Protein AF-A6KRI4-F1 (afdb_monomer_lite)

Radius of gyration: 23.94 Å; chains: 1; bounding box: 64×48×66 Å

InterPro domains:
  IPR019142 Dymeclin [PTHR12895] (39-220)

Secondary structure (DSSP, 8-state):
---HHHHHHHHHHHHHHHHHHHHHHHHHHTTSTTSHHHHHHHHHHHHHHHHHHHHHHHHHHHHTTS---SPPP-HHHHHHHHHHHHHHHHHHHHHIIIIITTT-HHHHHHHHHTTHHHHTTSS-TTTHHHHHHHHHHHHHHHHHHHHT-S---HHHHHHHHHHHTTTS-GGGSPPPPP--------S-THHHHHHHHHHHHHHH-TT----TTS---S-----

Organism: Rattus norvegicus (NCBI:txid10116)

Structure (mmCIF, N/CA/C/O backbone):
data_AF-A6KRI4-F1
#
_entry.id   AF-A6KRI4-F1
#
loop_
_atom_site.group_PDB
_atom_site.id
_atom_site.type_symbol
_atom_site.label_atom_id
_atom_site.label_alt_id
_atom_site.label_comp_id
_atom_site.label_asym_id
_atom_site.label_entity_id
_atom_site.label_seq_id
_atom_site.pdbx_PDB_ins_code
_atom_site.Cartn_x
_atom_site.Cartn_y
_atom_site.Cartn_z
_atom_site.occupancy
_atom_site.B_iso_or_equiv
_atom_site.auth_seq_id
_atom_site.auth_comp_id
_atom_site.auth_asym_id
_atom_site.auth_atom_id
_atom_site.pdbx_PDB_model_num
ATOM 1 N N . MET A 1 1 ? 18.858 -3.872 -37.351 1.00 32.44 1 MET A N 1
ATOM 2 C CA . MET A 1 1 ? 17.837 -4.570 -36.535 1.00 32.44 1 MET A CA 1
ATOM 3 C C . MET A 1 1 ? 17.711 -3.831 -35.212 1.00 32.44 1 MET A C 1
ATOM 5 O O . MET A 1 1 ? 18.723 -3.624 -34.561 1.00 32.44 1 MET A O 1
ATOM 9 N N . ASP A 1 2 ? 16.515 -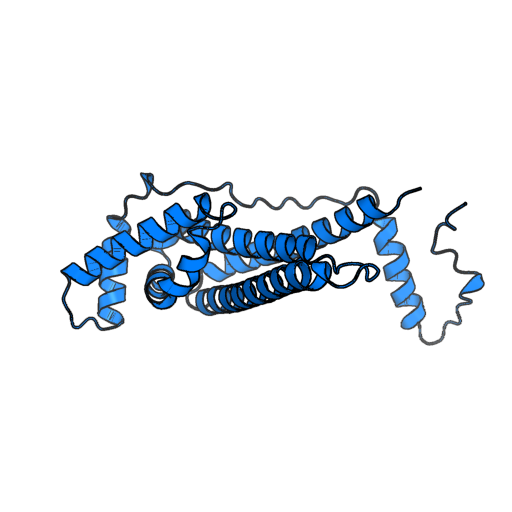3.362 -34.858 1.00 30.05 2 ASP A N 1
ATOM 10 C CA . ASP A 1 2 ? 16.270 -2.575 -33.642 1.00 30.05 2 ASP A CA 1
ATOM 11 C C . ASP A 1 2 ? 16.338 -3.477 -32.390 1.00 30.05 2 ASP A C 1
ATOM 13 O O . ASP A 1 2 ? 15.460 -4.310 -32.156 1.00 30.05 2 ASP A O 1
ATOM 17 N N . LEU A 1 3 ? 17.436 -3.368 -31.633 1.00 29.64 3 LEU A N 1
ATOM 18 C CA . LEU A 1 3 ? 17.727 -4.129 -30.406 1.00 29.64 3 LEU A CA 1
ATOM 19 C C . LEU A 1 3 ? 17.061 -3.529 -29.151 1.00 29.64 3 LEU A C 1
ATOM 21 O O . LEU A 1 3 ? 17.065 -4.159 -28.087 1.00 29.64 3 LEU A O 1
ATOM 25 N N . SER A 1 4 ? 16.447 -2.350 -29.271 1.00 30.70 4 SER A N 1
ATOM 26 C CA . SER A 1 4 ? 15.816 -1.607 -28.173 1.00 30.70 4 SER A CA 1
ATOM 27 C C . SER A 1 4 ? 14.713 -2.389 -27.427 1.00 30.70 4 SER A C 1
ATOM 29 O O . SER A 1 4 ? 14.776 -2.459 -26.197 1.00 30.70 4 SER A O 1
ATOM 31 N N . PRO A 1 5 ? 13.769 -3.096 -28.090 1.00 32.38 5 PRO A N 1
ATOM 32 C CA . PRO A 1 5 ? 12.682 -3.777 -27.375 1.00 32.38 5 PRO A CA 1
ATOM 33 C C . PRO A 1 5 ? 13.134 -5.025 -26.591 1.00 32.38 5 PRO A C 1
ATOM 35 O O . PRO A 1 5 ? 12.461 -5.453 -25.649 1.00 32.38 5 PRO A O 1
ATOM 38 N N . ARG A 1 6 ? 14.283 -5.629 -26.938 1.00 32.69 6 ARG A N 1
ATOM 39 C CA . ARG A 1 6 ? 14.800 -6.836 -26.259 1.00 32.69 6 ARG A CA 1
ATOM 40 C C . ARG A 1 6 ? 15.534 -6.515 -24.954 1.00 32.69 6 ARG A C 1
ATOM 42 O O . ARG A 1 6 ? 15.462 -7.301 -24.005 1.00 32.69 6 ARG A O 1
ATOM 49 N N . LEU A 1 7 ? 16.199 -5.361 -24.879 1.00 33.09 7 LEU A N 1
ATOM 50 C CA . LEU A 1 7 ? 16.888 -4.900 -23.669 1.00 33.09 7 LEU A CA 1
ATOM 51 C C . LEU A 1 7 ? 15.900 -4.410 -22.598 1.00 33.09 7 LEU A C 1
ATOM 53 O O . LEU A 1 7 ? 16.052 -4.778 -21.428 1.00 33.09 7 LEU A O 1
ATOM 57 N N . GLU A 1 8 ? 14.830 -3.710 -22.992 1.00 36.00 8 GLU A N 1
ATOM 58 C CA . GLU A 1 8 ? 13.745 -3.308 -22.079 1.00 36.00 8 GLU A CA 1
ATOM 59 C C . GLU A 1 8 ? 13.057 -4.512 -21.421 1.00 36.00 8 GLU A C 1
ATOM 61 O O . GLU A 1 8 ? 12.801 -4.525 -20.211 1.00 36.00 8 GLU A O 1
ATOM 66 N N . HIS A 1 9 ? 12.824 -5.578 -22.193 1.00 40.41 9 HIS A N 1
ATOM 67 C CA . HIS A 1 9 ? 12.233 -6.820 -21.692 1.00 40.41 9 HIS A CA 1
ATOM 68 C C . HIS A 1 9 ? 13.148 -7.579 -20.717 1.00 40.41 9 HIS A C 1
ATOM 70 O O . HIS A 1 9 ? 12.661 -8.206 -19.777 1.00 40.41 9 HIS A O 1
ATOM 76 N N . ARG A 1 10 ? 14.477 -7.518 -20.879 1.00 38.88 10 ARG A N 1
ATOM 77 C CA . ARG A 1 10 ? 15.430 -8.153 -19.945 1.00 38.88 10 ARG A CA 1
ATOM 78 C C . ARG A 1 10 ? 15.574 -7.379 -18.633 1.00 38.88 10 ARG A C 1
ATOM 80 O O . ARG A 1 10 ? 15.654 -8.002 -17.570 1.00 38.88 10 ARG A O 1
ATOM 87 N N . GLY A 1 11 ? 15.577 -6.046 -18.688 1.00 40.72 11 GLY A N 1
ATOM 88 C CA . GLY A 1 11 ? 15.626 -5.186 -17.500 1.00 40.72 11 GLY A CA 1
ATOM 89 C C . GLY A 1 11 ? 14.399 -5.373 -16.605 1.00 40.72 11 GLY A C 1
ATOM 90 O O . GLY A 1 11 ? 14.531 -5.657 -15.411 1.00 40.72 11 GLY A O 1
ATOM 91 N N . THR A 1 12 ? 13.209 -5.335 -17.206 1.00 44.56 12 THR A N 1
ATOM 92 C CA . THR A 1 12 ? 11.926 -5.553 -16.517 1.00 44.56 12 THR A CA 1
ATOM 93 C C . THR A 1 12 ? 11.786 -6.970 -15.957 1.00 44.56 12 THR A C 1
ATOM 95 O O . THR A 1 12 ? 11.319 -7.134 -14.830 1.00 44.56 12 THR A O 1
ATOM 98 N N . ARG A 1 13 ? 12.248 -8.012 -16.665 1.00 47.94 13 ARG A N 1
ATOM 99 C CA . ARG A 1 13 ? 12.245 -9.399 -16.150 1.00 47.94 13 ARG A CA 1
ATOM 100 C C . ARG A 1 13 ? 13.175 -9.594 -14.950 1.00 47.94 13 ARG A C 1
ATOM 102 O O . ARG A 1 13 ? 12.768 -10.204 -13.961 1.00 47.94 13 ARG A O 1
ATOM 109 N N . ARG A 1 14 ? 14.396 -9.042 -14.979 1.00 44.97 14 ARG A N 1
ATOM 110 C CA . ARG A 1 14 ? 15.334 -9.110 -13.838 1.00 44.97 14 ARG A CA 1
ATOM 111 C C . ARG A 1 14 ? 14.845 -8.329 -12.630 1.00 44.97 14 ARG A C 1
ATOM 113 O O . ARG A 1 14 ? 15.022 -8.800 -11.505 1.00 44.97 14 ARG A O 1
ATOM 120 N N . LEU A 1 15 ? 14.218 -7.172 -12.851 1.00 47.75 15 LEU A N 1
ATOM 121 C CA . LEU A 1 15 ? 13.508 -6.453 -11.798 1.00 47.75 15 LEU A CA 1
ATOM 122 C C . LEU A 1 15 ? 12.424 -7.359 -11.213 1.00 47.75 15 LEU A C 1
ATOM 124 O O . LEU A 1 15 ? 12.474 -7.653 -10.024 1.00 47.75 15 LEU A O 1
ATOM 128 N N . LYS A 1 16 ? 11.519 -7.895 -12.041 1.00 49.00 16 LYS A N 1
ATOM 129 C CA . LYS A 1 16 ? 10.424 -8.776 -11.600 1.00 49.00 16 LYS A CA 1
ATOM 130 C C . LYS A 1 16 ? 10.913 -10.010 -10.836 1.00 49.00 16 LYS A C 1
ATOM 132 O O . LYS A 1 16 ? 10.292 -10.368 -9.844 1.00 49.00 16 LYS A O 1
ATOM 137 N N . ALA A 1 17 ? 12.038 -10.621 -11.211 1.00 49.69 17 ALA A N 1
ATOM 138 C CA . ALA A 1 17 ? 12.617 -11.767 -10.501 1.00 49.69 17 ALA A CA 1
ATOM 139 C C . ALA A 1 17 ? 13.295 -11.387 -9.166 1.00 49.69 17 ALA A C 1
ATOM 141 O O . ALA A 1 17 ? 13.096 -12.064 -8.153 1.00 49.69 17 ALA A O 1
ATOM 142 N N . LYS A 1 18 ? 14.050 -10.279 -9.115 1.00 52.47 18 LYS A N 1
ATOM 143 C CA . LYS A 1 18 ? 14.576 -9.744 -7.844 1.00 52.47 18 LYS A CA 1
ATOM 144 C C . LYS A 1 18 ? 13.435 -9.330 -6.914 1.00 52.47 18 LYS A C 1
ATOM 146 O O . LYS A 1 18 ? 13.488 -9.595 -5.716 1.00 52.47 18 LYS A O 1
ATOM 151 N N . PHE A 1 19 ? 12.368 -8.777 -7.479 1.00 55.94 19 PHE A N 1
ATOM 152 C CA . PHE A 1 19 ? 11.154 -8.411 -6.768 1.00 55.94 19 PHE A CA 1
ATOM 153 C C . PHE A 1 19 ? 10.305 -9.611 -6.354 1.00 55.94 19 PHE A C 1
ATOM 155 O O . PHE A 1 19 ? 9.708 -9.575 -5.291 1.00 55.94 19 PHE A O 1
ATOM 162 N N . ALA A 1 20 ? 10.317 -10.711 -7.102 1.00 54.50 20 ALA A N 1
ATOM 163 C CA . ALA A 1 20 ? 9.719 -11.981 -6.706 1.00 54.50 20 ALA A CA 1
ATOM 164 C C . ALA A 1 20 ? 10.370 -12.569 -5.454 1.00 54.50 20 ALA A C 1
ATOM 166 O O . ALA A 1 20 ? 9.703 -13.087 -4.553 1.00 54.50 20 ALA A O 1
ATOM 167 N N . SER A 1 21 ? 11.702 -12.503 -5.419 1.00 54.22 21 SER A N 1
ATOM 168 C CA . SER A 1 21 ? 12.498 -12.887 -4.258 1.00 54.22 21 SER A CA 1
ATOM 169 C C . SER A 1 21 ? 12.221 -11.950 -3.085 1.00 54.22 21 SER A C 1
ATOM 171 O O . SER A 1 21 ? 11.946 -12.425 -1.984 1.00 54.22 21 SER A O 1
ATOM 173 N N . LEU A 1 22 ? 12.201 -10.635 -3.336 1.00 57.00 22 LEU A N 1
ATOM 174 C CA . LEU A 1 22 ? 11.885 -9.629 -2.326 1.00 57.00 22 LEU A CA 1
ATOM 175 C C . LEU A 1 22 ? 10.460 -9.796 -1.794 1.00 57.00 22 LEU A C 1
ATOM 177 O O . LEU A 1 22 ? 10.272 -9.740 -0.593 1.00 57.00 22 LEU A O 1
ATOM 181 N N . ASN A 1 23 ? 9.468 -10.078 -2.637 1.00 56.69 23 ASN A N 1
ATOM 182 C CA . ASN A 1 23 ? 8.092 -10.322 -2.220 1.00 56.69 23 ASN A CA 1
ATOM 183 C C . ASN A 1 23 ? 7.978 -11.581 -1.361 1.00 56.69 23 ASN A C 1
ATOM 185 O O . ASN A 1 23 ? 7.272 -11.562 -0.360 1.00 56.69 23 ASN A O 1
ATOM 189 N N . ARG A 1 24 ? 8.675 -12.673 -1.708 1.00 58.75 24 ARG A N 1
ATOM 190 C CA . ARG A 1 24 ? 8.710 -13.883 -0.868 1.00 58.75 24 ARG A CA 1
ATOM 191 C C . ARG A 1 24 ? 9.374 -13.612 0.481 1.00 58.75 24 ARG A C 1
ATOM 193 O O . ARG A 1 24 ? 8.819 -13.995 1.508 1.00 58.75 24 ARG A O 1
ATOM 200 N N . GLN A 1 25 ? 10.506 -12.906 0.488 1.00 57.28 25 GLN A N 1
ATOM 201 C CA . GLN A 1 25 ? 11.180 -12.488 1.720 1.00 57.28 25 GLN A CA 1
ATOM 202 C C . GLN A 1 25 ? 10.322 -11.527 2.547 1.00 57.28 25 GLN A C 1
ATOM 204 O O . GLN A 1 25 ? 10.194 -11.729 3.746 1.00 57.28 25 GLN A O 1
ATOM 209 N N . LEU A 1 26 ? 9.683 -10.530 1.933 1.00 54.91 26 LEU A N 1
ATOM 210 C CA . LEU A 1 26 ? 8.811 -9.563 2.598 1.00 54.91 26 LEU A CA 1
ATOM 211 C C . LEU A 1 26 ? 7.537 -10.224 3.118 1.00 54.91 26 LEU A C 1
ATOM 213 O O . LEU A 1 26 ? 7.178 -9.991 4.262 1.00 54.91 26 LEU A O 1
ATOM 217 N N . SER A 1 27 ? 6.892 -11.093 2.338 1.00 57.47 27 SER A N 1
ATOM 218 C CA . SER A 1 27 ? 5.691 -11.828 2.761 1.00 57.47 27 SER A CA 1
ATOM 219 C C . SER A 1 27 ? 5.984 -12.751 3.947 1.00 57.47 27 SER A C 1
ATOM 221 O O . SER A 1 27 ? 5.193 -12.810 4.885 1.00 57.47 27 SER A O 1
ATOM 223 N N . SER A 1 28 ? 7.140 -13.426 3.943 1.00 57.06 28 SER A N 1
ATOM 224 C CA . SER A 1 28 ? 7.611 -14.224 5.082 1.00 57.06 28 SER A CA 1
ATOM 225 C C . SER A 1 28 ? 8.000 -13.344 6.280 1.00 57.06 28 SER A C 1
ATOM 227 O O . SER A 1 28 ? 7.668 -13.663 7.417 1.00 57.06 28 SER A O 1
ATOM 229 N N . CYS A 1 29 ? 8.640 -12.196 6.046 1.00 51.25 29 CYS A N 1
ATOM 230 C CA . CYS A 1 29 ? 9.104 -11.290 7.098 1.00 51.25 29 CYS A CA 1
ATOM 231 C C . CYS A 1 29 ? 7.953 -10.502 7.753 1.00 51.25 29 CYS A C 1
ATOM 233 O O . CYS A 1 29 ? 7.983 -10.251 8.956 1.00 51.25 29 CYS A O 1
ATOM 235 N N . LEU A 1 30 ? 6.895 -10.160 7.011 1.00 53.28 30 LEU A N 1
ATOM 236 C CA . LEU A 1 30 ? 5.706 -9.435 7.490 1.00 53.28 30 LEU A CA 1
ATOM 237 C C . LEU A 1 30 ? 4.821 -10.241 8.455 1.00 53.28 30 LEU A C 1
ATOM 239 O O . LEU A 1 30 ? 3.914 -9.676 9.074 1.00 53.28 30 LEU A O 1
ATOM 243 N N . GLN A 1 31 ? 5.109 -11.532 8.641 1.00 54.94 31 GLN A N 1
ATOM 244 C CA . GLN A 1 31 ? 4.558 -12.333 9.737 1.00 54.94 31 GLN A CA 1
ATOM 245 C C . GLN A 1 31 ? 5.162 -11.959 11.108 1.00 54.94 31 GLN A C 1
ATOM 247 O O . GLN A 1 31 ? 4.575 -12.290 12.136 1.00 54.94 31 GLN A O 1
ATOM 252 N N . HIS A 1 32 ? 6.279 -11.218 11.151 1.00 52.94 32 HIS A N 1
ATOM 253 C CA . HIS A 1 32 ? 6.925 -10.762 12.386 1.00 52.94 32 HIS A CA 1
ATOM 254 C C . HIS A 1 32 ? 6.729 -9.256 12.660 1.00 52.94 32 HIS A C 1
ATOM 256 O O . HIS A 1 32 ? 6.609 -8.423 11.763 1.00 52.94 32 HIS A O 1
ATOM 262 N N . LYS A 1 33 ? 6.712 -8.901 13.953 1.00 49.25 33 LYS A N 1
ATOM 263 C CA . LYS A 1 33 ? 6.359 -7.578 14.511 1.00 49.25 33 LYS A CA 1
ATOM 264 C C . LYS A 1 33 ? 7.277 -6.415 14.078 1.00 49.25 33 LYS A C 1
ATOM 266 O O . LYS A 1 33 ? 6.856 -5.268 14.150 1.00 49.25 33 LYS A O 1
ATOM 271 N N . LEU A 1 34 ? 8.511 -6.701 13.649 1.00 47.28 34 LEU A N 1
ATOM 272 C CA . LEU A 1 34 ? 9.582 -5.721 13.375 1.00 47.28 34 LEU A CA 1
ATOM 273 C C . LEU A 1 34 ? 9.630 -5.218 11.917 1.00 47.28 34 LEU A C 1
ATOM 275 O O . LEU A 1 34 ? 10.438 -4.358 11.581 1.00 47.28 34 LEU A O 1
ATOM 279 N N . SER A 1 35 ? 8.769 -5.738 11.044 1.00 59.41 35 SER A N 1
ATOM 280 C CA . SER A 1 35 ? 8.999 -5.696 9.592 1.00 59.41 35 SER A CA 1
ATOM 281 C C . SER A 1 35 ? 8.267 -4.563 8.869 1.00 59.41 35 SER A C 1
ATOM 283 O O . SER A 1 35 ? 8.637 -4.195 7.755 1.00 59.41 35 SER A O 1
ATOM 285 N N . PHE A 1 36 ? 7.236 -3.980 9.488 1.00 67.75 36 PHE A N 1
ATOM 286 C CA . PHE A 1 36 ? 6.437 -2.947 8.829 1.00 67.75 36 PHE A CA 1
ATOM 287 C C . PHE A 1 36 ? 7.117 -1.574 8.815 1.00 67.75 36 PHE A C 1
ATOM 289 O O . PHE A 1 36 ? 6.949 -0.835 7.854 1.00 67.75 36 PHE A O 1
ATOM 296 N N . GLU A 1 37 ? 7.960 -1.265 9.804 1.00 71.12 37 GLU A N 1
ATOM 297 C CA . GLU A 1 37 ? 8.802 -0.059 9.784 1.00 71.12 37 GLU A CA 1
ATOM 298 C C . GLU A 1 37 ? 9.726 -0.042 8.559 1.00 71.12 37 GLU A C 1
ATOM 300 O O . GLU A 1 37 ? 9.866 0.982 7.893 1.00 71.12 37 GLU A O 1
ATOM 305 N N . PHE A 1 38 ? 10.299 -1.195 8.194 1.00 73.69 38 PHE A N 1
ATOM 306 C CA . PHE A 1 38 ? 11.108 -1.317 6.981 1.00 73.69 38 PHE A CA 1
ATOM 307 C C . PHE A 1 38 ? 10.273 -1.104 5.714 1.00 73.69 38 PHE A C 1
ATOM 309 O O . PHE A 1 38 ? 10.667 -0.325 4.848 1.00 73.69 38 PHE A O 1
ATOM 316 N N . VAL A 1 39 ? 9.104 -1.750 5.616 1.00 75.88 39 VAL A N 1
ATOM 317 C CA . VAL A 1 39 ? 8.203 -1.593 4.462 1.00 75.88 39 VAL A CA 1
ATOM 318 C C . VAL A 1 39 ? 7.730 -0.148 4.320 1.00 75.88 39 VAL A C 1
ATOM 320 O O . VAL A 1 39 ? 7.778 0.396 3.222 1.00 75.88 39 VAL A O 1
ATOM 323 N N . LEU A 1 40 ? 7.349 0.508 5.416 1.00 80.25 40 LEU A N 1
ATOM 324 C CA . LEU A 1 40 ? 6.957 1.917 5.416 1.00 80.25 40 LEU A CA 1
ATOM 325 C C . LEU A 1 40 ? 8.115 2.854 5.083 1.00 80.25 40 LEU A C 1
ATOM 327 O O . LEU A 1 40 ? 7.921 3.822 4.350 1.00 80.25 40 LEU A O 1
ATOM 331 N N . SER A 1 41 ? 9.313 2.586 5.603 1.00 83.00 41 SER A N 1
ATOM 332 C CA . SER A 1 41 ? 10.513 3.368 5.295 1.00 83.00 41 SER A CA 1
ATOM 333 C C . SER A 1 41 ? 10.856 3.279 3.808 1.00 83.00 41 SER A C 1
ATOM 335 O O . SER A 1 41 ? 11.057 4.300 3.147 1.00 83.00 41 SER A O 1
ATOM 337 N N . LEU A 1 42 ? 10.819 2.068 3.245 1.00 82.19 42 LEU A N 1
ATOM 338 C CA . LEU A 1 42 ? 11.031 1.837 1.821 1.00 82.19 42 LEU A CA 1
ATOM 339 C C . LEU A 1 42 ? 9.929 2.483 0.974 1.00 82.19 42 LEU A C 1
ATOM 341 O O . LEU A 1 42 ? 10.232 3.162 -0.005 1.00 82.19 42 LEU A O 1
ATOM 345 N N . PHE A 1 43 ? 8.665 2.347 1.375 1.00 86.44 43 PHE A N 1
ATOM 346 C CA . PHE A 1 43 ? 7.538 3.004 0.714 1.00 86.44 43 PHE A CA 1
ATOM 347 C C . PHE A 1 43 ? 7.677 4.532 0.741 1.00 86.44 43 PHE A C 1
ATOM 349 O O . PHE A 1 43 ? 7.454 5.191 -0.272 1.00 86.44 43 PHE A O 1
ATOM 356 N N . SER A 1 44 ? 8.132 5.106 1.858 1.00 86.25 44 SER A N 1
ATOM 357 C CA . SER A 1 44 ? 8.418 6.539 1.993 1.00 86.25 44 SER A CA 1
ATOM 358 C C . SER A 1 44 ? 9.552 6.994 1.079 1.00 86.25 44 SER A C 1
ATOM 360 O O . SER A 1 44 ? 9.434 8.022 0.408 1.00 86.25 44 SER A O 1
ATOM 362 N N . LEU A 1 45 ? 10.631 6.214 0.988 1.00 87.31 45 LEU A N 1
ATOM 363 C CA . LEU A 1 45 ? 11.739 6.493 0.077 1.00 87.31 45 LEU A CA 1
ATOM 364 C C . LEU A 1 45 ? 11.285 6.462 -1.390 1.00 87.31 45 LEU A C 1
ATOM 366 O O . LEU A 1 45 ? 11.600 7.381 -2.147 1.00 87.31 45 LEU A O 1
ATOM 370 N N . LEU A 1 46 ? 10.516 5.440 -1.775 1.00 86.69 46 LEU A N 1
ATOM 371 C CA . LEU A 1 46 ? 9.957 5.300 -3.122 1.00 86.69 46 LEU A CA 1
ATOM 372 C C . LEU A 1 46 ? 8.993 6.441 -3.453 1.00 86.69 46 LEU A C 1
ATOM 374 O O . LEU A 1 46 ? 9.091 7.019 -4.528 1.00 86.69 46 LEU A O 1
ATOM 378 N N . SER A 1 47 ? 8.138 6.825 -2.505 1.00 87.81 47 SER A N 1
ATOM 379 C CA . SER A 1 47 ? 7.198 7.944 -2.639 1.00 87.81 47 SER A CA 1
ATOM 380 C C . SER A 1 47 ? 7.916 9.273 -2.877 1.00 87.81 47 SER A C 1
ATOM 382 O O . SER A 1 47 ? 7.553 10.035 -3.770 1.00 87.81 47 SER A O 1
ATOM 384 N N . LYS A 1 48 ? 8.987 9.544 -2.119 1.00 89.94 48 LYS A N 1
ATOM 385 C CA . LYS A 1 48 ? 9.819 10.741 -2.320 1.00 89.94 48 LYS A CA 1
ATOM 386 C C . LYS A 1 48 ? 10.525 10.717 -3.672 1.00 89.94 48 LYS A C 1
ATOM 388 O O . LYS A 1 48 ? 10.590 11.747 -4.339 1.00 89.94 48 LYS A O 1
ATOM 393 N N . LYS A 1 49 ? 11.046 9.553 -4.083 1.00 88.06 49 LYS A N 1
ATOM 394 C CA . LYS A 1 49 ? 11.694 9.390 -5.390 1.00 88.06 49 LYS A CA 1
ATOM 395 C C . LYS A 1 49 ? 10.700 9.622 -6.529 1.00 88.06 49 LYS A C 1
ATOM 397 O O . LYS A 1 49 ? 11.017 10.389 -7.429 1.00 88.06 49 LYS A O 1
ATOM 402 N N . HIS A 1 50 ? 9.511 9.028 -6.447 1.00 89.56 50 HIS A N 1
ATOM 403 C CA . HIS A 1 50 ? 8.409 9.232 -7.388 1.00 89.56 50 HIS A CA 1
ATOM 404 C C . HIS A 1 50 ? 8.100 10.722 -7.563 1.00 89.56 50 HIS A C 1
ATOM 406 O O . HIS A 1 50 ? 8.177 11.237 -8.672 1.00 89.56 50 HIS A O 1
ATOM 412 N N . ASN A 1 51 ? 7.849 11.437 -6.461 1.00 89.44 51 ASN A N 1
ATOM 413 C CA . ASN A 1 51 ? 7.506 12.860 -6.514 1.00 89.44 51 ASN A CA 1
ATOM 414 C C . ASN A 1 51 ? 8.636 13.705 -7.117 1.00 89.44 51 ASN A C 1
ATOM 416 O O . ASN A 1 51 ? 8.371 14.591 -7.922 1.00 89.44 51 ASN A O 1
ATOM 420 N N . LYS A 1 52 ? 9.897 13.398 -6.785 1.00 89.38 52 LYS A N 1
ATOM 421 C CA . LYS A 1 52 ? 11.061 14.092 -7.350 1.00 89.38 52 LYS A CA 1
ATOM 422 C C . LYS A 1 52 ? 11.180 13.882 -8.863 1.00 89.38 52 LYS A C 1
ATOM 424 O O . LYS A 1 52 ? 11.409 14.846 -9.585 1.00 89.38 52 LYS A O 1
ATOM 429 N N . VAL A 1 53 ? 11.030 12.645 -9.340 1.00 86.19 53 VAL A N 1
ATOM 430 C CA . VAL A 1 53 ? 11.104 12.324 -10.778 1.00 86.19 53 VAL A CA 1
ATOM 431 C C . VAL A 1 53 ? 9.927 12.946 -11.530 1.00 86.19 53 VAL A C 1
ATOM 433 O O . VAL A 1 53 ? 10.123 13.535 -12.589 1.00 86.19 53 VAL A O 1
ATOM 436 N N . LEU A 1 54 ? 8.723 12.911 -10.954 1.00 86.44 54 LEU A N 1
ATOM 437 C CA . LEU A 1 54 ? 7.536 13.557 -11.517 1.00 86.44 54 LEU A CA 1
ATOM 438 C C . LEU A 1 54 ? 7.714 15.078 -11.650 1.00 86.44 54 LEU A C 1
ATOM 440 O O . LEU A 1 54 ? 7.344 15.672 -12.666 1.00 86.44 54 LEU A O 1
ATOM 444 N N . GLU A 1 55 ? 8.306 15.718 -10.641 1.00 88.88 55 GLU A N 1
ATOM 445 C CA . GLU A 1 55 ? 8.596 17.149 -10.668 1.00 88.88 55 GLU A CA 1
ATOM 446 C C . GLU A 1 55 ? 9.643 17.488 -11.741 1.00 88.88 55 GLU A C 1
ATOM 448 O O . GLU A 1 55 ? 9.441 18.416 -12.523 1.00 88.88 55 GLU A O 1
ATOM 453 N N . GLN A 1 56 ? 10.708 16.688 -11.852 1.00 86.56 56 GLN A N 1
ATOM 454 C CA . GLN A 1 56 ? 11.735 16.829 -12.891 1.00 86.56 56 GLN A CA 1
ATOM 455 C C . GLN A 1 56 ? 11.169 16.646 -14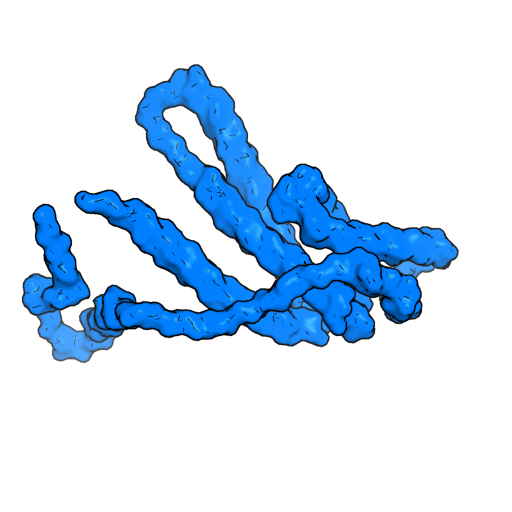.304 1.00 86.56 56 GLN A C 1
ATOM 457 O O . GLN A 1 56 ? 11.491 17.433 -15.198 1.00 86.56 56 GLN A O 1
ATOM 462 N N . ALA A 1 57 ? 10.284 15.666 -14.501 1.00 83.38 57 ALA A N 1
ATOM 463 C CA . ALA A 1 57 ? 9.586 15.453 -15.764 1.00 83.38 57 ALA A CA 1
ATOM 464 C C . ALA A 1 57 ? 8.729 16.677 -16.124 1.00 83.38 57 ALA A C 1
ATOM 466 O O . ALA A 1 57 ? 8.837 17.225 -17.222 1.00 83.38 57 ALA A O 1
ATOM 467 N N . THR A 1 58 ? 7.940 17.171 -15.164 1.00 85.06 58 THR A N 1
ATOM 468 C CA . THR A 1 58 ? 7.049 18.328 -15.348 1.00 85.06 58 THR A CA 1
ATOM 469 C C . THR A 1 58 ? 7.825 19.617 -15.643 1.00 85.06 58 THR A C 1
ATOM 471 O O . THR A 1 58 ? 7.422 20.404 -16.501 1.00 85.06 58 THR A O 1
ATOM 474 N N . GLN A 1 59 ? 8.947 19.846 -14.955 1.00 84.50 59 GLN A N 1
ATOM 475 C CA . GLN A 1 59 ? 9.817 21.004 -15.181 1.00 84.50 59 GLN A CA 1
ATOM 476 C C . GLN A 1 59 ? 10.513 20.930 -16.546 1.00 84.50 59 GLN A C 1
ATOM 478 O O . GLN A 1 59 ? 10.567 21.937 -17.250 1.00 84.50 59 GLN A O 1
ATOM 483 N N . SER A 1 60 ? 10.972 19.744 -16.956 1.00 79.38 60 SER A N 1
ATOM 484 C CA . SER A 1 60 ? 11.612 19.532 -18.262 1.00 79.38 60 SER A CA 1
ATOM 485 C C . SER A 1 60 ? 10.636 19.772 -19.418 1.00 79.38 60 SER A C 1
ATOM 487 O O . SER A 1 60 ? 10.978 20.454 -20.379 1.00 79.38 60 SER A O 1
ATOM 489 N N . LEU A 1 61 ? 9.388 19.309 -19.290 1.00 74.81 61 LEU A N 1
ATOM 490 C CA . LEU A 1 61 ? 8.304 19.594 -20.241 1.00 74.81 61 LEU A CA 1
ATOM 491 C C . LEU A 1 61 ? 8.015 21.098 -20.373 1.00 74.81 61 LEU A C 1
ATOM 493 O O . LEU A 1 61 ? 7.780 21.586 -21.475 1.00 74.81 61 LEU A O 1
ATOM 497 N N . ARG A 1 62 ? 8.062 21.850 -19.265 1.00 75.50 62 ARG A N 1
ATOM 498 C CA . ARG A 1 62 ? 7.880 23.313 -19.281 1.00 75.50 62 ARG A CA 1
ATOM 499 C C . ARG A 1 62 ? 9.081 24.055 -19.878 1.00 75.50 62 ARG A C 1
ATOM 501 O O . ARG A 1 62 ? 8.879 25.053 -20.560 1.00 75.50 62 ARG A O 1
ATOM 508 N N . GLY A 1 63 ? 10.303 23.579 -19.635 1.00 65.44 63 GLY A N 1
ATOM 509 C CA . GLY A 1 63 ? 11.540 24.162 -20.167 1.00 65.44 63 GLY A CA 1
ATOM 510 C C . GLY A 1 63 ? 11.807 23.832 -21.640 1.00 65.44 63 GLY A C 1
ATOM 511 O O . GLY A 1 63 ? 12.396 24.633 -22.352 1.00 65.44 63 GLY A O 1
ATOM 512 N N . SER A 1 64 ? 11.320 22.695 -22.143 1.00 57.88 64 SER A N 1
ATOM 513 C CA . SER A 1 64 ? 11.510 22.284 -23.543 1.00 57.88 64 SER A CA 1
ATOM 514 C C . SER A 1 64 ? 10.739 23.142 -24.557 1.00 57.88 64 SER A C 1
ATOM 516 O O . SER A 1 64 ? 11.010 23.052 -25.752 1.00 57.88 64 SER A O 1
ATOM 518 N N . LEU A 1 65 ? 9.811 23.996 -24.108 1.00 55.34 65 LEU A N 1
ATOM 519 C CA . LEU A 1 65 ? 9.139 24.984 -24.960 1.00 55.34 65 LEU A CA 1
ATOM 520 C C . LEU A 1 65 ? 10.079 26.120 -25.417 1.00 55.34 65 LEU A C 1
ATOM 522 O O . LEU A 1 65 ? 9.683 26.905 -26.276 1.00 55.34 65 LEU A O 1
ATOM 526 N N . SER A 1 66 ? 11.303 26.218 -24.873 1.00 55.84 66 SER A N 1
ATOM 527 C CA . SER A 1 66 ? 12.275 27.267 -25.217 1.00 55.84 66 SER A CA 1
ATOM 528 C C . SER A 1 66 ? 13.592 26.789 -25.845 1.00 55.84 66 SER A C 1
ATOM 530 O O . SER A 1 66 ? 14.359 27.634 -26.304 1.00 55.84 66 SER A O 1
ATOM 532 N N . SER A 1 67 ? 13.868 25.483 -25.941 1.00 54.75 67 SER A N 1
ATOM 533 C CA . SER A 1 67 ? 15.053 24.984 -26.661 1.00 54.75 67 SER A CA 1
ATOM 534 C C . SER A 1 67 ? 14.842 23.582 -27.230 1.00 54.75 67 SER A C 1
ATOM 536 O O . SER A 1 67 ? 14.710 22.610 -26.486 1.00 54.75 67 SER A O 1
ATOM 538 N N . SER A 1 68 ? 14.834 23.497 -28.557 1.00 52.31 68 SER A N 1
ATOM 539 C CA . SER A 1 68 ? 14.900 22.259 -29.337 1.00 52.31 68 SER A CA 1
ATOM 540 C C . SER A 1 68 ? 16.357 21.771 -29.383 1.00 52.31 68 SER A C 1
ATOM 542 O O . SER A 1 68 ? 17.245 22.609 -29.475 1.00 52.31 68 SER A O 1
ATOM 544 N N . ASP A 1 69 ? 16.587 20.455 -29.319 1.00 52.19 69 ASP A N 1
ATOM 545 C CA . ASP A 1 69 ? 17.869 19.737 -29.557 1.00 52.19 69 ASP A CA 1
ATOM 546 C C . ASP A 1 69 ? 18.616 19.098 -28.367 1.00 52.19 69 ASP A C 1
ATOM 548 O O . ASP A 1 69 ? 19.760 18.673 -28.524 1.00 52.19 69 ASP A O 1
ATOM 552 N N . VAL A 1 70 ? 17.982 18.878 -27.208 1.00 54.75 70 VAL A N 1
ATOM 553 C CA . VAL A 1 70 ? 18.518 17.918 -26.212 1.00 54.75 70 VAL A CA 1
ATOM 554 C C . VAL A 1 70 ? 17.599 16.696 -26.129 1.00 54.75 70 VAL A C 1
ATOM 556 O O . VAL A 1 70 ? 16.394 16.883 -25.941 1.00 54.75 70 VAL A O 1
ATOM 559 N N . PRO A 1 71 ? 18.115 15.452 -26.249 1.00 55.53 71 PRO A N 1
ATOM 560 C CA . PRO A 1 71 ? 17.318 14.253 -26.012 1.00 55.53 71 PRO A CA 1
ATOM 561 C C . PRO A 1 71 ? 16.719 14.324 -24.607 1.00 55.53 71 PRO A C 1
ATOM 563 O O . PRO A 1 71 ? 17.450 14.405 -23.617 1.00 55.53 71 PRO A O 1
ATOM 566 N N . LEU A 1 72 ? 15.391 14.346 -24.521 1.00 58.75 72 LEU A N 1
ATOM 567 C CA . LEU A 1 72 ? 14.689 14.335 -23.243 1.00 58.75 72 LEU A CA 1
ATOM 568 C C . LEU A 1 72 ? 15.057 13.038 -22.501 1.00 58.75 72 LEU A C 1
ATOM 570 O O . LEU A 1 72 ? 14.922 11.961 -23.083 1.00 58.75 72 LEU A O 1
ATOM 574 N N . PRO A 1 73 ? 15.526 13.111 -21.244 1.00 65.56 73 PRO A N 1
ATOM 575 C CA . PRO A 1 73 ? 15.715 11.920 -20.425 1.00 65.56 73 PRO A CA 1
ATOM 576 C C . PRO A 1 73 ? 14.397 11.143 -20.319 1.00 65.56 73 PRO A C 1
ATOM 578 O O . PRO A 1 73 ? 13.331 11.759 -20.225 1.00 65.56 73 PRO A O 1
ATOM 581 N N . ASP A 1 74 ? 14.460 9.808 -20.318 1.00 77.25 74 ASP A N 1
ATOM 582 C CA . ASP A 1 74 ? 13.274 8.942 -20.263 1.00 77.25 74 ASP A CA 1
ATOM 583 C C . ASP A 1 74 ? 12.679 8.865 -18.846 1.00 77.25 74 ASP A C 1
ATOM 585 O O . ASP A 1 74 ? 12.638 7.833 -18.173 1.00 77.25 74 ASP A O 1
ATOM 589 N N . TYR A 1 75 ? 12.211 10.015 -18.365 1.00 80.38 75 TYR A N 1
ATOM 590 C CA . TYR A 1 75 ? 11.536 10.133 -17.081 1.00 80.38 75 TYR A CA 1
ATOM 591 C C . TYR A 1 75 ? 10.230 9.331 -17.038 1.00 80.38 75 TYR A C 1
ATOM 593 O O . TYR A 1 75 ? 9.775 8.982 -15.952 1.00 80.38 75 TYR A O 1
ATOM 601 N N . ALA A 1 76 ? 9.618 9.045 -18.193 1.00 77.56 76 ALA A N 1
ATOM 602 C CA . ALA A 1 76 ? 8.385 8.272 -18.279 1.00 77.56 76 ALA A CA 1
ATOM 603 C C . ALA A 1 76 ? 8.632 6.799 -17.925 1.00 77.56 76 ALA A C 1
ATOM 605 O O . ALA A 1 76 ? 7.894 6.236 -17.112 1.00 77.56 76 ALA A O 1
ATOM 606 N N . GLN A 1 77 ? 9.698 6.196 -18.461 1.00 80.12 77 GLN A N 1
ATOM 607 C CA . GLN A 1 77 ? 10.103 4.841 -18.095 1.00 80.12 77 GLN A CA 1
ATOM 608 C C . GLN A 1 77 ? 10.520 4.754 -16.623 1.00 80.12 77 GLN A C 1
ATOM 610 O O . GLN A 1 77 ? 10.058 3.863 -15.907 1.00 80.12 77 GLN A O 1
ATOM 615 N N . ASP A 1 78 ? 11.328 5.701 -16.137 1.00 81.81 78 ASP A N 1
ATOM 616 C CA . ASP A 1 78 ? 11.739 5.739 -14.728 1.00 81.81 78 ASP A CA 1
ATOM 617 C C . ASP A 1 78 ? 10.539 5.859 -13.777 1.00 81.81 78 ASP A C 1
ATOM 619 O O . ASP A 1 78 ? 10.480 5.169 -12.752 1.00 81.81 78 ASP A O 1
ATOM 623 N N . LEU A 1 79 ? 9.564 6.707 -14.119 1.00 83.12 79 LEU A N 1
ATOM 624 C CA . LEU A 1 79 ? 8.337 6.868 -13.344 1.00 83.12 79 LEU A CA 1
ATOM 625 C C . LEU A 1 79 ? 7.514 5.578 -13.355 1.00 83.12 79 LEU A C 1
ATOM 627 O O . LEU A 1 79 ? 7.142 5.100 -12.285 1.00 83.12 79 LEU A O 1
ATOM 631 N N . SER A 1 80 ? 7.328 4.961 -14.526 1.00 82.81 80 SER A N 1
ATOM 632 C CA . SER A 1 80 ? 6.628 3.680 -14.665 1.00 82.81 80 SER A CA 1
ATOM 633 C C . SER A 1 80 ? 7.262 2.586 -13.805 1.00 82.81 80 SER A C 1
ATOM 635 O O . SER A 1 80 ? 6.552 1.840 -13.134 1.00 82.81 80 SER A O 1
ATOM 637 N N . VAL A 1 81 ? 8.595 2.488 -13.781 1.00 83.56 81 VAL A N 1
ATOM 638 C CA . VAL A 1 81 ? 9.299 1.501 -12.950 1.00 83.56 81 VAL A CA 1
ATOM 639 C C . VAL A 1 81 ? 9.065 1.777 -11.465 1.00 83.56 81 VAL A C 1
ATOM 641 O O . VAL A 1 81 ? 8.798 0.851 -10.701 1.00 83.56 81 VAL A O 1
ATOM 644 N N . ILE A 1 82 ? 9.146 3.037 -11.029 1.00 83.88 82 ILE A N 1
ATOM 645 C CA . ILE A 1 82 ? 8.880 3.396 -9.630 1.00 83.88 82 ILE A CA 1
ATOM 646 C C . ILE A 1 82 ? 7.423 3.084 -9.260 1.00 83.88 82 ILE A C 1
ATOM 648 O O . ILE A 1 82 ? 7.182 2.524 -8.188 1.00 83.88 82 ILE A O 1
ATOM 652 N N . GLU A 1 83 ? 6.467 3.395 -10.138 1.00 86.94 83 GLU A N 1
ATOM 653 C CA . GLU A 1 83 ? 5.049 3.092 -9.942 1.00 86.94 83 GLU A CA 1
ATOM 654 C C . GLU A 1 83 ? 4.793 1.590 -9.802 1.00 86.94 83 GLU A C 1
ATOM 656 O O . GLU A 1 83 ? 4.073 1.189 -8.889 1.00 86.94 83 GLU A O 1
ATOM 661 N N . GLU A 1 84 ? 5.416 0.743 -10.629 1.00 84.31 84 GLU A N 1
ATOM 662 C CA . GLU A 1 84 ? 5.300 -0.716 -10.503 1.00 84.31 84 GLU A CA 1
ATOM 663 C C . GLU A 1 84 ? 5.765 -1.205 -9.121 1.00 84.31 84 GLU A C 1
ATOM 665 O O . GLU A 1 84 ? 5.108 -2.042 -8.492 1.00 84.31 84 GLU A O 1
ATOM 670 N N . VAL A 1 85 ? 6.871 -0.659 -8.605 1.00 83.06 85 VAL A N 1
ATOM 671 C CA . VAL A 1 85 ? 7.399 -1.031 -7.282 1.00 83.06 85 VAL A CA 1
ATOM 672 C C . VAL A 1 85 ? 6.486 -0.537 -6.158 1.00 83.06 85 VAL A C 1
ATOM 674 O O . VAL A 1 85 ? 6.239 -1.268 -5.197 1.00 83.06 85 VAL A O 1
ATOM 677 N N . ILE A 1 86 ? 5.950 0.681 -6.273 1.00 87.69 86 ILE A N 1
ATOM 678 C CA . ILE A 1 86 ? 4.966 1.230 -5.328 1.00 87.69 86 ILE A CA 1
ATOM 679 C C . ILE A 1 86 ? 3.701 0.369 -5.325 1.00 87.69 86 ILE A C 1
ATOM 681 O O . ILE A 1 86 ? 3.229 -0.015 -4.252 1.00 87.69 86 ILE A O 1
ATOM 685 N N . ARG A 1 87 ? 3.186 0.005 -6.506 1.00 87.88 87 ARG A N 1
ATOM 686 C CA . ARG A 1 87 ? 2.000 -0.847 -6.656 1.00 87.88 87 ARG A CA 1
ATOM 687 C C . ARG A 1 87 ? 2.189 -2.175 -5.942 1.00 87.88 87 ARG A C 1
ATOM 689 O O . ARG A 1 87 ? 1.346 -2.572 -5.145 1.00 87.88 87 ARG A O 1
ATOM 696 N N . MET A 1 88 ? 3.341 -2.801 -6.151 1.00 81.62 88 MET A N 1
ATOM 697 C CA . MET A 1 88 ? 3.696 -4.060 -5.508 1.00 81.62 88 MET A CA 1
ATOM 698 C C . MET A 1 88 ? 3.759 -3.942 -3.981 1.00 81.62 88 MET A C 1
ATOM 700 O O . MET A 1 88 ? 3.240 -4.803 -3.276 1.00 81.62 88 MET A O 1
ATOM 704 N N . MET A 1 89 ? 4.347 -2.867 -3.445 1.00 84.88 89 MET A N 1
ATOM 705 C CA . MET A 1 89 ? 4.350 -2.627 -1.995 1.00 84.88 89 MET A CA 1
ATOM 706 C C . MET A 1 89 ? 2.925 -2.521 -1.444 1.00 84.88 89 MET A C 1
ATOM 708 O O . MET A 1 89 ? 2.617 -3.104 -0.405 1.00 84.88 89 MET A O 1
ATOM 712 N N . LEU A 1 90 ? 2.033 -1.829 -2.153 1.00 87.88 90 LEU A N 1
ATOM 713 C CA . LEU A 1 90 ? 0.630 -1.709 -1.758 1.00 87.88 90 LEU A CA 1
ATOM 714 C C . LEU A 1 90 ? -0.134 -3.041 -1.881 1.00 87.88 90 LEU A C 1
ATOM 716 O O . LEU A 1 90 ? -0.994 -3.329 -1.045 1.00 87.88 90 LEU A O 1
ATOM 720 N N . GLU A 1 91 ? 0.190 -3.882 -2.865 1.00 84.94 91 GLU A N 1
ATOM 721 C CA . GLU A 1 91 ? -0.351 -5.243 -3.004 1.00 84.94 91 GLU A CA 1
ATOM 722 C C . GLU A 1 91 ? 0.087 -6.150 -1.843 1.00 84.94 91 GLU A C 1
ATOM 724 O O . GLU A 1 91 ? -0.728 -6.899 -1.298 1.00 84.94 91 GLU A O 1
ATOM 729 N N . ILE A 1 92 ? 1.341 -6.032 -1.395 1.00 81.38 92 ILE A N 1
ATOM 730 C CA . ILE A 1 92 ? 1.858 -6.741 -0.215 1.00 81.38 92 ILE A CA 1
ATOM 731 C C . ILE A 1 92 ? 1.078 -6.342 1.038 1.00 81.38 92 ILE A C 1
ATOM 733 O O . ILE A 1 92 ? 0.597 -7.208 1.774 1.00 81.38 92 ILE A O 1
ATOM 737 N N . ILE A 1 93 ? 0.903 -5.036 1.259 1.00 85.94 93 ILE A N 1
ATOM 738 C CA . ILE A 1 93 ? 0.104 -4.512 2.376 1.00 85.94 93 ILE A CA 1
ATOM 739 C C . ILE A 1 93 ? -1.313 -5.085 2.314 1.00 85.94 93 ILE A C 1
ATOM 741 O O . ILE A 1 93 ? -1.826 -5.588 3.314 1.00 85.94 93 ILE A O 1
ATOM 745 N N . ASN A 1 94 ? -1.925 -5.083 1.131 1.00 88.12 94 ASN A N 1
ATOM 746 C CA . ASN A 1 94 ? -3.257 -5.631 0.907 1.00 88.12 94 ASN A CA 1
ATOM 747 C C . ASN A 1 94 ? -3.369 -7.130 1.203 1.00 88.12 94 ASN A C 1
ATOM 749 O O . ASN A 1 94 ? -4.355 -7.572 1.800 1.00 88.12 94 ASN A O 1
ATOM 753 N N . SER A 1 95 ? -2.353 -7.912 0.844 1.00 83.88 95 SER A N 1
ATOM 754 C CA . SER A 1 95 ? -2.278 -9.326 1.214 1.00 83.88 95 SER A CA 1
ATOM 755 C C . SER A 1 95 ? -2.250 -9.498 2.736 1.00 83.88 95 SER A C 1
ATOM 757 O O . SER A 1 95 ? -2.980 -10.322 3.289 1.00 83.88 95 SER A O 1
ATOM 759 N N . CYS A 1 96 ? -1.495 -8.662 3.455 1.00 83.50 96 CYS A N 1
ATOM 760 C CA . CYS A 1 96 ? -1.493 -8.692 4.917 1.00 83.50 96 CYS A CA 1
ATOM 761 C C . CYS A 1 96 ? -2.853 -8.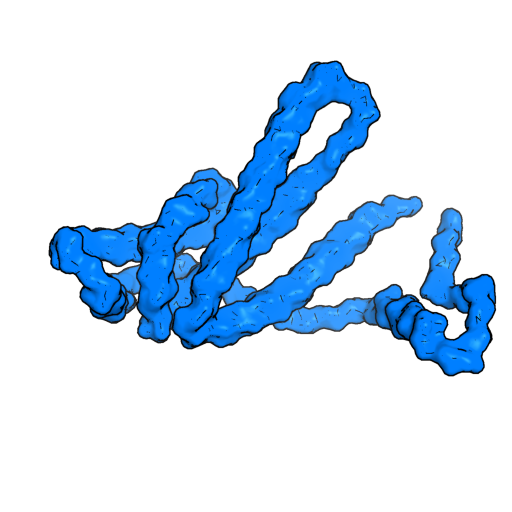295 5.516 1.00 83.50 96 CYS A C 1
ATOM 763 O O . CYS A 1 96 ? -3.305 -8.939 6.466 1.00 83.50 96 CYS A O 1
ATOM 765 N N . LEU A 1 97 ? -3.524 -7.283 4.955 1.00 86.62 97 LEU A N 1
ATOM 766 C CA . LEU A 1 97 ? -4.851 -6.835 5.395 1.00 86.62 97 LEU A CA 1
ATOM 767 C C . LEU A 1 97 ? -5.932 -7.908 5.211 1.00 86.62 97 LEU A C 1
ATOM 769 O O . LEU A 1 97 ? -6.815 -8.052 6.056 1.00 86.62 97 LEU A O 1
ATOM 773 N N . THR A 1 98 ? -5.858 -8.677 4.127 1.00 85.19 98 THR A N 1
ATOM 774 C CA . THR A 1 98 ? -6.851 -9.710 3.801 1.00 85.19 98 THR A CA 1
ATOM 775 C C . THR A 1 98 ? -6.585 -11.031 4.523 1.00 85.19 98 THR A C 1
ATOM 777 O O . THR A 1 98 ? -7.523 -11.635 5.046 1.00 85.19 98 THR A O 1
ATOM 780 N N . ASN A 1 99 ? -5.320 -11.454 4.625 1.00 80.81 99 ASN A N 1
ATOM 781 C CA . ASN A 1 99 ? -4.964 -12.799 5.092 1.00 80.81 99 ASN A CA 1
ATOM 782 C C . ASN A 1 99 ? -4.453 -12.849 6.541 1.00 80.81 99 ASN A C 1
ATOM 784 O O . ASN A 1 99 ? -4.684 -13.834 7.240 1.00 80.81 99 ASN A O 1
ATOM 788 N N . SER A 1 100 ? -3.799 -11.791 7.030 1.00 76.44 100 SER A N 1
ATOM 789 C CA . SER A 1 100 ? -2.982 -11.858 8.259 1.00 76.44 100 SER A CA 1
ATOM 790 C C . SER A 1 100 ? -3.299 -10.780 9.297 1.00 76.44 100 SER A C 1
ATOM 792 O O . SER A 1 100 ? -2.612 -10.683 10.312 1.00 76.44 100 SER A O 1
ATOM 794 N N . LEU A 1 101 ? -4.357 -9.990 9.098 1.00 82.06 101 LEU A N 1
ATOM 795 C CA . LEU A 1 101 ? -4.655 -8.824 9.937 1.00 82.06 101 LEU A CA 1
ATOM 796 C C . LEU A 1 101 ? -4.818 -9.142 11.432 1.00 82.06 101 LEU A C 1
ATOM 798 O O . LEU A 1 101 ? -4.420 -8.365 12.293 1.00 82.06 101 LEU A O 1
ATOM 802 N N . HIS A 1 102 ? -5.380 -10.309 11.739 1.00 82.31 102 HIS A N 1
ATOM 803 C CA . HIS A 1 102 ? -5.599 -10.797 13.103 1.00 82.31 102 HIS A CA 1
ATOM 804 C C . HIS A 1 102 ? -4.298 -11.159 13.825 1.00 82.31 102 HIS A C 1
ATOM 806 O O . HIS A 1 102 ? -4.217 -11.023 15.043 1.00 82.31 102 HIS A O 1
ATOM 812 N N . HIS A 1 103 ? -3.269 -11.553 13.077 1.00 78.44 103 HIS A N 1
ATOM 813 C CA . HIS A 1 103 ? -1.947 -11.849 13.618 1.00 78.44 103 HIS A CA 1
ATOM 814 C C . HIS A 1 103 ? -1.076 -10.595 13.762 1.00 78.44 103 HIS A C 1
ATOM 816 O O . HIS A 1 103 ? -0.114 -10.608 14.529 1.00 78.44 103 HIS A O 1
ATOM 822 N N . ASN A 1 104 ? -1.403 -9.501 13.061 1.00 80.44 104 ASN A N 1
ATOM 823 C CA . ASN A 1 104 ? -0.561 -8.308 13.021 1.00 80.44 104 ASN A CA 1
ATOM 824 C C . ASN A 1 104 ? -1.345 -6.996 13.250 1.00 80.44 104 ASN A C 1
ATOM 826 O O . ASN A 1 104 ? -1.537 -6.215 12.319 1.00 80.44 104 ASN A O 1
ATOM 830 N N . PRO A 1 105 ? -1.753 -6.689 14.497 1.00 86.25 105 PRO A N 1
ATOM 831 C CA . PRO A 1 105 ? -2.402 -5.414 14.825 1.00 86.25 105 PRO A CA 1
ATOM 832 C C . PRO A 1 105 ? -1.473 -4.197 14.660 1.00 86.25 105 PRO A C 1
ATOM 834 O O . PRO A 1 105 ? -1.950 -3.079 14.482 1.00 86.25 105 PRO A O 1
ATOM 837 N N . ASN A 1 106 ? -0.149 -4.396 14.679 1.00 85.69 106 ASN A N 1
ATOM 838 C CA . ASN A 1 106 ? 0.817 -3.305 14.499 1.00 85.69 106 ASN A CA 1
ATOM 839 C C . ASN A 1 106 ? 0.791 -2.755 13.068 1.00 85.69 106 ASN A C 1
ATOM 841 O O . ASN A 1 106 ? 1.060 -1.575 12.875 1.00 85.69 106 ASN A O 1
ATOM 845 N N . LEU A 1 107 ? 0.404 -3.575 12.083 1.00 86.50 107 LEU A N 1
ATOM 846 C CA . LEU A 1 107 ? 0.142 -3.112 10.721 1.00 86.50 107 LEU A CA 1
ATOM 847 C C . LEU A 1 107 ? -0.932 -2.018 10.714 1.00 86.50 107 LEU A C 1
ATOM 849 O O . LEU A 1 107 ? -0.716 -0.942 10.169 1.00 86.50 107 LEU A O 1
ATOM 853 N N . VAL A 1 108 ? -2.070 -2.269 11.366 1.00 90.31 108 VAL A N 1
ATOM 854 C CA . VAL A 1 108 ? -3.165 -1.291 11.463 1.00 90.31 108 VAL A CA 1
ATOM 855 C C . VAL A 1 108 ? -2.708 -0.047 12.212 1.00 90.31 108 VAL A C 1
ATOM 857 O O . VAL A 1 108 ? -2.958 1.063 11.753 1.00 90.31 108 VAL A O 1
ATOM 860 N N . TYR A 1 109 ? -2.003 -0.223 13.333 1.00 90.19 109 TYR A N 1
ATOM 861 C CA . TYR A 1 109 ? -1.457 0.890 14.109 1.00 90.19 109 TYR A CA 1
ATOM 862 C C . TYR A 1 109 ? -0.585 1.805 13.242 1.00 90.19 109 TYR A C 1
ATOM 864 O O . TYR A 1 109 ? -0.757 3.021 13.233 1.00 90.19 109 TYR A O 1
ATOM 872 N N . ALA A 1 110 ? 0.315 1.218 12.462 1.00 88.38 110 ALA A N 1
ATOM 873 C CA . ALA A 1 110 ? 1.232 1.965 11.625 1.00 88.38 110 ALA A CA 1
ATOM 874 C C . ALA A 1 110 ? 0.549 2.596 10.398 1.00 88.38 110 ALA A C 1
ATOM 876 O O . ALA A 1 110 ? 0.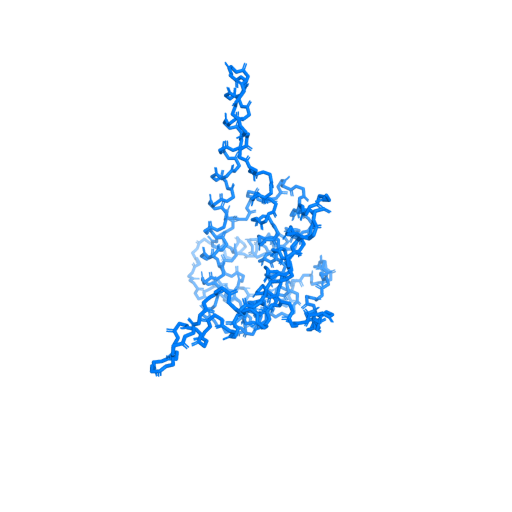892 3.720 10.034 1.00 88.38 110 ALA A O 1
ATOM 877 N N . LEU A 1 111 ? -0.456 1.938 9.804 1.00 90.75 111 LEU A N 1
ATOM 878 C CA . LEU A 1 111 ? -1.305 2.538 8.764 1.00 90.75 111 LEU A CA 1
ATOM 879 C C . LEU A 1 111 ? -2.052 3.772 9.282 1.00 90.75 111 LEU A C 1
ATOM 881 O O . LEU A 1 111 ? -2.138 4.772 8.578 1.00 90.75 111 LEU A O 1
ATOM 885 N N . LEU A 1 112 ? -2.554 3.723 10.519 1.00 91.25 112 LEU A N 1
ATOM 886 C CA . LEU A 1 112 ? -3.200 4.869 11.163 1.00 91.25 112 LEU A CA 1
ATOM 887 C C . LEU A 1 112 ? -2.195 5.989 11.455 1.00 91.25 112 LEU A C 1
ATOM 889 O O . LEU A 1 112 ? -2.479 7.152 11.177 1.00 91.25 112 LEU A O 1
ATOM 893 N N . TYR A 1 113 ? -1.013 5.641 11.971 1.00 89.31 113 TYR A N 1
ATOM 894 C CA . TYR A 1 113 ? 0.037 6.599 12.323 1.00 89.31 113 TYR A CA 1
ATOM 895 C C . TYR A 1 113 ? 0.660 7.296 11.102 1.00 89.31 113 TYR A C 1
ATOM 897 O O . TYR A 1 113 ? 1.030 8.465 11.177 1.00 89.31 113 TYR A O 1
ATOM 905 N N . LYS A 1 114 ? 0.781 6.596 9.966 1.00 88.94 114 LYS A N 1
ATOM 906 C CA . LYS A 1 114 ? 1.372 7.107 8.716 1.00 88.94 114 LYS A CA 1
ATOM 907 C C . LYS A 1 114 ? 0.346 7.273 7.592 1.00 88.94 114 LYS A C 1
ATOM 909 O O . LYS A 1 114 ? 0.723 7.189 6.425 1.00 88.94 114 LYS A O 1
ATOM 914 N N . ARG A 1 115 ? -0.930 7.517 7.908 1.00 91.19 115 ARG A N 1
ATOM 915 C CA . ARG A 1 115 ? -2.007 7.612 6.902 1.00 91.19 115 ARG A CA 1
ATOM 916 C C . ARG A 1 115 ? -1.701 8.617 5.782 1.00 91.19 115 ARG A C 1
ATOM 918 O O . ARG A 1 115 ? -1.966 8.325 4.621 1.00 91.19 115 ARG A O 1
ATOM 925 N N . ASP A 1 116 ? -1.058 9.734 6.129 1.00 90.38 116 ASP A N 1
ATOM 926 C CA . ASP A 1 116 ? -0.716 10.832 5.215 1.00 90.38 116 ASP A CA 1
ATOM 927 C C . ASP A 1 116 ? 0.198 10.363 4.069 1.00 90.38 116 ASP A C 1
ATOM 929 O O . ASP A 1 116 ? 0.137 10.872 2.953 1.00 90.38 116 ASP A O 1
ATOM 933 N N . LEU A 1 117 ? 1.010 9.327 4.317 1.00 89.44 117 LEU A N 1
ATOM 934 C CA . LEU A 1 117 ? 1.918 8.750 3.326 1.00 89.44 117 LEU A CA 1
ATOM 935 C C . LEU A 1 117 ? 1.175 8.119 2.141 1.00 89.44 117 LEU A C 1
ATOM 937 O O . LEU A 1 117 ? 1.713 8.038 1.039 1.00 89.44 117 LEU A O 1
ATOM 941 N N . PHE A 1 118 ? -0.052 7.659 2.375 1.00 90.38 118 PHE A N 1
ATOM 942 C CA . PHE A 1 118 ? -0.861 6.968 1.380 1.00 90.38 118 PHE A CA 1
ATOM 943 C C . PHE A 1 118 ? -1.809 7.911 0.629 1.00 90.38 118 PHE A C 1
ATOM 945 O O . PHE A 1 118 ? -2.261 7.579 -0.466 1.00 90.38 118 PHE A O 1
ATOM 952 N N . GLU A 1 119 ? -2.099 9.097 1.173 1.00 89.94 119 GLU A N 1
ATOM 953 C CA . GLU A 1 119 ? -3.109 10.006 0.616 1.00 89.94 119 GLU A CA 1
ATOM 954 C C . GLU A 1 119 ? -2.773 10.476 -0.797 1.00 89.94 119 GLU A C 1
ATOM 956 O O . GLU A 1 119 ? -3.659 10.540 -1.649 1.00 89.94 119 GLU A O 1
ATOM 961 N N . GLN A 1 120 ? -1.489 10.726 -1.069 1.00 87.19 120 GLN A N 1
ATOM 962 C CA . GLN A 1 120 ? -1.016 11.174 -2.381 1.00 87.19 120 GLN A CA 1
ATOM 963 C C . GLN A 1 120 ? -1.290 10.167 -3.511 1.00 87.19 120 GLN A C 1
ATOM 965 O O . GLN A 1 120 ? -1.317 10.545 -4.678 1.00 87.19 120 GLN A O 1
ATOM 970 N N . PHE A 1 121 ? -1.515 8.893 -3.181 1.00 90.06 121 PHE A N 1
ATOM 971 C CA . PHE A 1 121 ? -1.784 7.843 -4.162 1.00 90.06 121 PHE A CA 1
ATOM 972 C C . PHE A 1 121 ? -3.280 7.612 -4.401 1.00 90.06 121 PHE A C 1
ATOM 974 O O . PHE A 1 121 ? -3.635 6.920 -5.352 1.00 90.06 121 PHE A O 1
ATOM 981 N N . ARG A 1 122 ? -4.174 8.215 -3.600 1.00 88.88 122 ARG A N 1
ATOM 982 C CA . ARG A 1 122 ? -5.633 8.045 -3.745 1.00 88.88 122 ARG A CA 1
ATOM 983 C C . ARG A 1 122 ? -6.174 8.566 -5.070 1.00 88.88 122 ARG A C 1
ATOM 985 O O . ARG A 1 122 ? -7.115 8.001 -5.613 1.00 88.88 122 ARG A O 1
ATOM 992 N N . THR A 1 123 ? -5.617 9.663 -5.576 1.00 86.81 123 THR A N 1
ATOM 993 C CA . THR A 1 123 ? -6.065 10.288 -6.829 1.00 86.81 123 THR A CA 1
ATOM 994 C C . THR A 1 123 ? -5.377 9.695 -8.054 1.00 86.81 123 THR A C 1
ATOM 996 O O . THR A 1 123 ? -5.838 9.914 -9.173 1.00 86.81 123 THR A O 1
ATOM 999 N N . HIS A 1 124 ? -4.313 8.914 -7.858 1.00 87.88 124 HIS A N 1
ATOM 1000 C CA . HIS A 1 124 ? -3.506 8.370 -8.939 1.00 87.88 124 HIS A CA 1
ATOM 1001 C C . HIS A 1 124 ? -4.197 7.165 -9.606 1.00 87.88 124 HIS A C 1
ATOM 1003 O O . HIS A 1 124 ? -4.451 6.167 -8.921 1.00 87.88 124 HIS A O 1
ATOM 1009 N N . PRO A 1 125 ? -4.457 7.189 -10.928 1.00 87.06 125 PRO A N 1
ATOM 1010 C CA . PRO A 1 125 ? -5.198 6.130 -11.623 1.00 87.06 125 PRO A CA 1
ATOM 1011 C C . PRO A 1 125 ? -4.628 4.720 -11.412 1.00 87.06 125 PRO A C 1
ATOM 1013 O O . PRO A 1 125 ? -5.390 3.782 -11.193 1.00 87.06 125 PRO A O 1
ATOM 1016 N N . SER A 1 126 ? -3.297 4.578 -11.392 1.00 85.88 126 SER A N 1
ATOM 1017 C CA . SER A 1 126 ? -2.603 3.292 -11.202 1.00 85.88 126 SER A CA 1
ATOM 1018 C C . SER A 1 126 ? -2.839 2.635 -9.830 1.00 85.88 126 SER A C 1
ATOM 1020 O O . SER A 1 126 ? -2.604 1.433 -9.688 1.00 85.88 126 SER A O 1
ATOM 1022 N N . PHE A 1 127 ? -3.272 3.393 -8.812 1.00 91.94 127 PHE A N 1
ATOM 1023 C CA . PHE A 1 127 ? -3.352 2.915 -7.422 1.00 91.94 127 PHE A CA 1
ATOM 1024 C C . PHE A 1 127 ? -4.760 2.956 -6.818 1.00 91.94 127 PHE A C 1
ATOM 1026 O O . PHE A 1 127 ? -4.953 2.386 -5.743 1.00 91.94 127 PHE A O 1
ATOM 1033 N N . GLN A 1 128 ? -5.741 3.589 -7.477 1.00 89.81 128 GLN A N 1
ATOM 1034 C CA . GLN A 1 128 ? -7.091 3.781 -6.921 1.00 89.81 128 GLN A CA 1
ATOM 1035 C C . GLN A 1 128 ? -7.726 2.478 -6.423 1.00 89.81 128 GLN A C 1
ATOM 1037 O O . GLN A 1 128 ? -8.332 2.437 -5.352 1.00 89.81 128 GLN A O 1
ATOM 1042 N N . ASP A 1 129 ? -7.570 1.397 -7.186 1.00 89.06 129 ASP A N 1
ATOM 1043 C CA . ASP A 1 129 ? -8.168 0.109 -6.864 1.00 89.06 129 ASP A CA 1
ATOM 1044 C C . ASP A 1 129 ? -7.534 -0.545 -5.630 1.00 89.06 129 ASP A C 1
ATOM 1046 O O . ASP A 1 129 ? -8.241 -1.135 -4.815 1.00 89.06 129 ASP A O 1
ATOM 1050 N N . ILE A 1 130 ? -6.216 -0.416 -5.473 1.00 89.06 130 ILE A N 1
ATOM 1051 C CA . ILE A 1 130 ? -5.444 -0.979 -4.356 1.00 89.06 130 ILE A CA 1
ATOM 1052 C C . ILE A 1 130 ? -5.605 -0.140 -3.079 1.00 89.06 130 ILE A C 1
ATOM 1054 O O . ILE A 1 130 ? -5.597 -0.683 -1.968 1.00 89.06 130 ILE A O 1
ATOM 1058 N N . MET A 1 131 ? -5.814 1.169 -3.231 1.00 93.62 131 MET A N 1
ATOM 1059 C CA . MET A 1 131 ? -6.036 2.105 -2.128 1.00 93.62 131 MET A CA 1
ATOM 1060 C C . MET A 1 131 ? -7.368 1.886 -1.400 1.00 93.62 131 MET A C 1
ATOM 1062 O O . MET A 1 131 ? -7.435 2.097 -0.190 1.00 93.62 131 MET A O 1
ATOM 1066 N N . GLN A 1 132 ? -8.395 1.372 -2.084 1.00 92.25 132 GLN A N 1
ATOM 1067 C CA . GLN A 1 132 ? -9.737 1.169 -1.523 1.00 92.25 132 GLN A CA 1
ATOM 1068 C C . GLN A 1 132 ? -9.744 0.368 -0.207 1.00 92.25 132 GLN A C 1
ATOM 1070 O O . GLN A 1 132 ? -10.413 0.739 0.758 1.00 92.25 132 GLN A O 1
ATOM 1075 N N . ASN A 1 133 ? -8.990 -0.731 -0.147 1.00 92.38 133 ASN A N 1
ATOM 1076 C CA . ASN A 1 133 ? -8.895 -1.564 1.053 1.00 92.38 133 ASN A CA 1
ATOM 1077 C C . ASN A 1 133 ? -8.166 -0.855 2.200 1.00 92.38 133 ASN A C 1
ATOM 1079 O O . ASN A 1 133 ? -8.563 -0.988 3.358 1.00 92.38 133 ASN A O 1
ATOM 1083 N N . ILE A 1 134 ? -7.096 -0.120 1.880 1.00 93.06 134 ILE A N 1
ATOM 1084 C CA . ILE A 1 134 ? -6.305 0.632 2.860 1.00 93.06 134 ILE A CA 1
ATOM 1085 C C . ILE A 1 134 ? -7.182 1.720 3.481 1.00 93.06 134 ILE A C 1
ATOM 1087 O O . ILE A 1 134 ? -7.254 1.817 4.706 1.00 93.06 134 ILE A O 1
ATOM 1091 N N . ASP A 1 135 ? -7.917 2.465 2.656 1.00 94.00 135 ASP A N 1
ATOM 1092 C CA . ASP A 1 135 ? -8.844 3.495 3.120 1.00 94.00 135 ASP A CA 1
ATOM 1093 C C . ASP A 1 135 ? -9.974 2.903 3.968 1.00 94.00 135 ASP A C 1
ATOM 1095 O O . ASP A 1 135 ? -10.259 3.428 5.043 1.00 94.00 135 ASP A O 1
ATOM 1099 N N . LEU A 1 136 ? -10.558 1.766 3.571 1.00 94.12 136 LEU A N 1
ATOM 1100 C CA . LEU A 1 136 ? -11.582 1.086 4.372 1.00 94.12 136 LEU A CA 1
ATOM 1101 C C . LEU A 1 136 ? -11.065 0.750 5.775 1.00 94.12 136 LEU A C 1
ATOM 1103 O O . LEU A 1 136 ? -11.736 1.040 6.769 1.00 94.12 136 LEU A O 1
ATOM 1107 N N . VAL A 1 137 ? -9.870 0.158 5.866 1.00 94.25 137 VAL A N 1
ATOM 1108 C CA . VAL A 1 137 ? -9.248 -0.203 7.147 1.00 94.25 137 VAL A CA 1
ATOM 1109 C C . VAL A 1 137 ? -8.954 1.050 7.975 1.00 94.25 137 VAL A C 1
ATOM 1111 O O . VAL A 1 137 ? -9.337 1.103 9.146 1.00 94.25 137 VAL A O 1
ATOM 1114 N N . ILE A 1 138 ? -8.341 2.078 7.380 1.00 94.56 138 ILE A N 1
ATOM 1115 C CA . ILE A 1 138 ? -8.030 3.337 8.071 1.00 94.56 138 ILE A CA 1
ATOM 1116 C C . ILE A 1 138 ? -9.312 3.999 8.586 1.00 94.56 138 ILE A C 1
ATOM 1118 O O . ILE A 1 138 ? -9.370 4.356 9.762 1.00 94.56 138 ILE A O 1
ATOM 1122 N N . SER A 1 139 ? -10.353 4.131 7.762 1.00 94.81 139 SER A N 1
ATOM 1123 C CA . SER A 1 139 ? -11.620 4.759 8.151 1.00 94.81 139 SER A CA 1
ATOM 1124 C C . SER A 1 139 ? -12.342 3.977 9.249 1.00 94.81 139 SER A C 1
ATOM 1126 O O . SER A 1 139 ? -12.810 4.576 10.220 1.00 94.81 139 SER A O 1
ATOM 1128 N N . PHE A 1 140 ? -12.391 2.645 9.143 1.00 95.31 140 PHE A N 1
ATOM 1129 C CA . PHE A 1 140 ? -13.031 1.785 10.138 1.00 95.31 140 PHE A CA 1
ATOM 1130 C C . PHE A 1 140 ? -12.383 1.928 11.520 1.00 95.31 140 PHE A C 1
ATOM 1132 O O . PHE A 1 140 ? -13.077 2.153 12.516 1.00 95.31 140 PHE A O 1
ATOM 1139 N N . PHE A 1 141 ? -11.052 1.834 11.593 1.00 94.81 141 PHE A N 1
ATOM 1140 C CA . PHE A 1 141 ? -10.351 1.943 12.870 1.00 94.81 141 PHE A CA 1
ATOM 1141 C C . PHE A 1 141 ? -10.274 3.386 13.375 1.00 94.81 141 PHE A C 1
ATOM 1143 O O . PHE A 1 141 ? -10.403 3.592 14.579 1.00 94.81 141 PHE A O 1
ATOM 1150 N N . SER A 1 142 ? -10.175 4.387 12.494 1.00 94.38 142 SER A N 1
ATOM 1151 C CA . SER A 1 142 ? -10.238 5.802 12.896 1.00 94.38 142 SER A CA 1
ATOM 1152 C C . SER A 1 142 ? -11.562 6.126 13.592 1.00 94.38 142 SER A C 1
ATOM 1154 O O . SER A 1 142 ? -11.558 6.740 14.656 1.00 94.38 142 SER A O 1
ATOM 1156 N N . SER A 1 143 ? -12.695 5.655 13.053 1.00 94.31 143 SER A N 1
ATOM 1157 C CA . SER A 1 143 ? -14.010 5.845 13.684 1.00 94.31 143 SER A CA 1
ATOM 1158 C C . SER A 1 143 ? -14.088 5.196 15.072 1.00 94.31 143 SER A C 1
ATOM 1160 O O . SER A 1 143 ? -14.596 5.804 16.012 1.00 94.31 143 SER A O 1
ATOM 1162 N N . ARG A 1 144 ? -13.535 3.988 15.234 1.00 93.12 144 ARG A N 1
ATOM 1163 C CA . ARG A 1 144 ? -13.503 3.290 16.531 1.00 93.12 144 ARG A CA 1
ATOM 1164 C C . ARG A 1 144 ? -12.626 3.982 17.569 1.00 93.12 144 ARG A C 1
ATOM 1166 O O . ARG A 1 144 ? -12.986 4.010 18.745 1.00 93.12 144 ARG A O 1
ATOM 1173 N N . LEU A 1 145 ? -11.488 4.530 17.147 1.00 92.19 145 LEU A N 1
ATOM 1174 C CA . LEU A 1 145 ? -10.613 5.292 18.034 1.00 92.19 145 LEU A CA 1
ATOM 1175 C C . LEU A 1 145 ? -11.297 6.583 18.490 1.00 92.19 145 LEU A C 1
ATOM 1177 O O . LEU A 1 145 ? -11.314 6.855 19.684 1.00 92.19 145 LEU A O 1
ATOM 1181 N N . LEU A 1 146 ? -11.964 7.303 17.581 1.00 90.69 146 LEU A N 1
ATOM 1182 C CA . LEU A 1 146 ? -12.746 8.498 17.924 1.00 90.69 146 LEU A CA 1
ATOM 1183 C C . LEU A 1 146 ? -13.857 8.203 18.945 1.00 90.69 146 LEU A C 1
ATOM 1185 O O . LEU A 1 146 ? -14.064 8.982 19.869 1.00 90.69 146 LEU A O 1
ATOM 1189 N N . GLN A 1 147 ? -14.537 7.060 18.821 1.00 89.06 147 GLN A N 1
ATOM 1190 C CA . GLN A 1 147 ? -15.559 6.624 19.783 1.00 89.06 147 GLN A CA 1
ATOM 1191 C C . GLN A 1 147 ? -14.984 6.258 21.161 1.00 89.06 147 GLN A C 1
ATOM 1193 O O . GLN A 1 147 ? -15.718 6.252 22.145 1.00 89.06 147 GLN A O 1
ATOM 1198 N N . SER A 1 148 ? -13.689 5.940 21.242 1.00 84.56 148 SER A N 1
ATOM 1199 C CA . SER A 1 148 ? -13.039 5.476 22.473 1.00 84.56 148 SER A CA 1
ATOM 1200 C C . SER A 1 148 ? -12.508 6.608 23.365 1.00 84.56 148 SER A C 1
ATOM 1202 O O . SER A 1 148 ? -12.086 6.326 24.484 1.00 84.56 148 SER A O 1
ATOM 1204 N N . GLY A 1 149 ? -12.554 7.867 22.911 1.00 80.31 149 GLY A N 1
ATOM 1205 C CA . GLY A 1 149 ? -12.143 9.049 23.682 1.00 80.31 149 GLY A CA 1
ATOM 1206 C C . GLY A 1 149 ? -10.780 9.633 23.286 1.00 80.31 149 GLY A C 1
ATOM 1207 O O . GLY A 1 149 ? -10.077 9.091 22.438 1.00 80.31 149 GLY A O 1
ATOM 1208 N N . ALA A 1 150 ? -10.433 10.784 23.879 1.00 64.38 150 ALA A N 1
ATOM 1209 C CA . ALA A 1 150 ? -9.307 11.629 23.457 1.00 64.38 150 ALA A CA 1
ATOM 1210 C C . ALA A 1 150 ? -7.929 11.219 24.017 1.00 64.38 150 ALA A C 1
ATOM 1212 O O . ALA A 1 150 ? -6.913 11.517 23.393 1.00 64.38 150 ALA A O 1
ATOM 1213 N N . GLU A 1 151 ? -7.869 10.517 25.152 1.00 73.19 151 GLU A N 1
ATOM 1214 C CA . GLU A 1 151 ? -6.608 10.026 25.726 1.00 73.19 151 GLU A CA 1
ATOM 1215 C C . GLU A 1 151 ? -6.434 8.535 25.435 1.00 73.19 151 GLU A C 1
ATOM 1217 O O . GLU A 1 151 ? -6.899 7.665 26.171 1.00 73.19 151 GLU A O 1
ATOM 1222 N N . LEU A 1 152 ? -5.766 8.233 24.321 1.00 83.94 152 LEU A N 1
ATOM 1223 C CA . LEU A 1 152 ? -5.460 6.864 23.921 1.00 83.94 152 LEU A CA 1
ATOM 1224 C C . LEU A 1 152 ? -3.957 6.614 24.059 1.00 83.94 152 LEU A C 1
ATOM 1226 O O . LEU A 1 152 ? -3.161 7.128 23.274 1.00 83.94 152 LEU A O 1
ATOM 1230 N N . SER A 1 153 ? -3.569 5.795 25.040 1.00 88.94 153 SER A N 1
ATOM 1231 C CA . SER A 1 153 ? -2.209 5.250 25.100 1.00 88.94 153 SER A CA 1
ATOM 1232 C C . SER A 1 153 ? -1.972 4.263 23.950 1.00 88.94 153 SER A C 1
ATOM 1234 O O . SER A 1 153 ? -2.920 3.723 23.372 1.00 88.94 153 SER A O 1
ATOM 1236 N N . VAL A 1 154 ? -0.709 3.976 23.628 1.00 88.69 154 VAL A N 1
ATOM 1237 C CA . VAL A 1 154 ? -0.355 3.010 22.572 1.00 88.69 154 VAL A CA 1
ATOM 1238 C C . VAL A 1 154 ? -0.950 1.628 22.866 1.00 88.69 154 VAL A C 1
ATOM 1240 O O . VAL A 1 154 ? -1.487 0.976 21.969 1.00 88.69 154 VAL A O 1
ATOM 1243 N N . GLU A 1 155 ? -0.921 1.199 24.129 1.00 89.31 155 GLU A N 1
ATOM 1244 C CA . GLU A 1 155 ? -1.519 -0.056 24.590 1.00 89.31 155 GLU A CA 1
ATOM 1245 C C . GLU A 1 155 ? -3.022 -0.060 24.321 1.00 89.31 155 GLU A C 1
ATOM 1247 O O . GLU A 1 155 ? -3.548 -1.021 23.753 1.00 89.31 155 GLU A O 1
ATOM 1252 N N . ARG A 1 156 ? -3.699 1.050 24.642 1.00 90.31 156 ARG A N 1
ATOM 1253 C CA . ARG A 1 156 ? -5.139 1.183 24.438 1.00 90.31 156 ARG A CA 1
ATOM 1254 C C . ARG A 1 156 ? -5.515 1.162 22.959 1.00 90.31 156 ARG A C 1
ATOM 1256 O O . ARG A 1 156 ? -6.469 0.481 22.583 1.00 90.31 156 ARG A O 1
ATOM 1263 N N . VAL A 1 157 ? -4.751 1.846 22.105 1.00 92.06 157 VAL A N 1
ATOM 1264 C CA . VAL A 1 157 ? -4.946 1.804 20.646 1.00 92.06 157 VAL A CA 1
ATOM 1265 C C . VAL A 1 157 ? -4.808 0.369 20.132 1.00 92.06 157 VAL A C 1
ATOM 1267 O O . VAL A 1 157 ? -5.665 -0.107 19.387 1.00 92.06 157 VAL A O 1
ATOM 1270 N N . LEU A 1 158 ? -3.764 -0.353 20.548 1.00 90.88 158 LEU A N 1
ATOM 1271 C CA . LEU A 1 158 ? -3.537 -1.735 20.122 1.00 90.88 158 LEU A CA 1
ATOM 1272 C C . LEU A 1 158 ? -4.632 -2.693 20.611 1.00 90.88 158 LEU A C 1
ATOM 1274 O O . LEU A 1 158 ? -4.992 -3.618 19.880 1.00 90.88 158 LEU A O 1
ATOM 1278 N N . GLU A 1 159 ? -5.183 -2.487 21.806 1.00 91.06 159 GLU A N 1
ATOM 1279 C CA . GLU A 1 159 ? -6.351 -3.233 22.290 1.00 91.06 159 GLU A CA 1
ATOM 1280 C C . GLU A 1 159 ? -7.589 -2.990 21.426 1.00 91.06 159 GLU A C 1
ATOM 1282 O O . GLU A 1 159 ? -8.224 -3.952 20.985 1.00 91.06 159 GLU A O 1
ATOM 1287 N N . ILE A 1 160 ? -7.902 -1.723 21.133 1.00 92.88 160 ILE A N 1
ATOM 1288 C CA . ILE A 1 160 ? -9.036 -1.345 20.275 1.00 92.88 160 ILE A CA 1
ATOM 1289 C C . ILE A 1 160 ? -8.879 -1.970 18.888 1.00 92.88 160 ILE A C 1
ATOM 1291 O O . ILE A 1 160 ? -9.844 -2.503 18.333 1.00 92.88 160 ILE A O 1
ATOM 1295 N N . ILE A 1 161 ? -7.660 -1.960 18.341 1.00 92.94 161 ILE A N 1
ATOM 1296 C CA . ILE A 1 161 ? -7.353 -2.615 17.070 1.00 92.94 161 ILE A CA 1
ATOM 1297 C C . ILE A 1 161 ? -7.635 -4.115 17.170 1.00 92.94 161 ILE A C 1
ATOM 1299 O O . ILE A 1 161 ? -8.420 -4.633 16.378 1.00 92.94 161 ILE A O 1
ATOM 1303 N N . LYS A 1 162 ? -7.054 -4.818 18.151 1.00 91.06 162 LYS A N 1
ATOM 1304 C CA . LYS A 1 162 ? -7.240 -6.271 18.324 1.00 91.06 162 LYS A CA 1
ATOM 1305 C C . LYS A 1 162 ? -8.718 -6.655 18.430 1.00 91.06 162 LYS A C 1
ATOM 1307 O O . LYS A 1 162 ? -9.143 -7.610 17.786 1.00 91.06 162 LYS A O 1
ATOM 1312 N N . GLN A 1 163 ? -9.504 -5.890 19.186 1.00 91.38 163 GLN A N 1
ATOM 1313 C CA . GLN A 1 163 ? -10.949 -6.098 19.315 1.00 91.38 163 GLN A CA 1
ATOM 1314 C C . GLN A 1 163 ? -11.698 -5.773 18.013 1.00 91.38 163 GLN A C 1
ATOM 1316 O O . GLN A 1 163 ? -12.660 -6.449 17.652 1.00 91.38 163 GLN A O 1
ATOM 1321 N N . GLY A 1 164 ? -11.260 -4.747 17.281 1.00 90.88 164 GLY A N 1
ATOM 1322 C CA . GLY A 1 164 ? -11.899 -4.306 16.045 1.00 90.88 164 GLY A CA 1
ATOM 1323 C C . GLY A 1 164 ? -11.651 -5.194 14.833 1.00 90.88 164 GLY A C 1
ATOM 1324 O O . GLY A 1 164 ? -12.509 -5.231 13.957 1.00 90.88 164 GLY A O 1
ATOM 1325 N N . VAL A 1 165 ? -10.557 -5.963 14.787 1.00 90.44 165 VAL A N 1
ATOM 1326 C CA . VAL A 1 165 ? -10.267 -6.861 13.650 1.00 90.44 165 VAL A CA 1
ATOM 1327 C C . VAL A 1 165 ? -11.376 -7.895 13.419 1.00 90.44 165 VAL A C 1
ATOM 1329 O O . VAL A 1 165 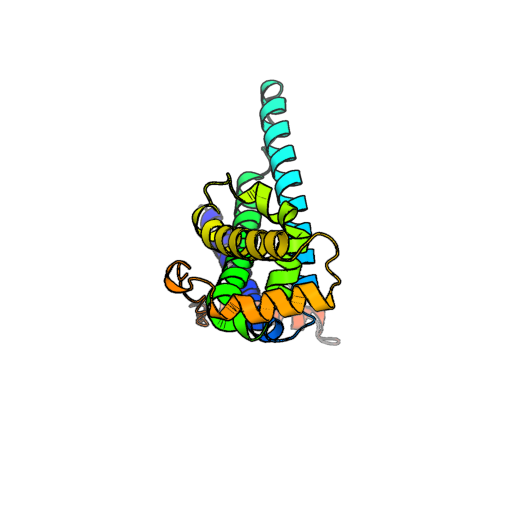? -11.633 -8.265 12.273 1.00 90.44 165 VAL A O 1
ATOM 1332 N N . VAL A 1 166 ? -12.053 -8.352 14.478 1.00 87.88 166 VAL A N 1
ATOM 1333 C CA . VAL A 1 166 ? -13.159 -9.324 14.371 1.00 87.88 166 VAL A CA 1
ATOM 1334 C C . VAL A 1 166 ? -14.392 -8.705 13.708 1.00 87.88 166 VAL A C 1
ATOM 1336 O O . VAL A 1 166 ? -15.105 -9.381 12.977 1.00 87.88 166 VAL A O 1
ATOM 1339 N N . ALA A 1 167 ? -14.619 -7.412 13.934 1.00 90.69 167 ALA A N 1
ATOM 1340 C CA . ALA A 1 167 ? -15.774 -6.678 13.430 1.00 90.69 167 ALA A CA 1
ATOM 1341 C C . ALA A 1 167 ? -15.507 -5.943 12.105 1.00 90.69 167 ALA A C 1
ATOM 1343 O O . ALA A 1 167 ? -16.402 -5.279 11.582 1.00 90.69 167 ALA A O 1
ATOM 1344 N N . LEU A 1 168 ? -14.280 -6.014 11.581 1.00 90.62 168 LEU A N 1
ATOM 1345 C CA . LEU A 1 168 ? -13.942 -5.453 10.280 1.00 90.62 168 LEU A CA 1
ATOM 1346 C C . LEU A 1 168 ? -14.713 -6.224 9.190 1.00 90.62 168 LEU A C 1
ATOM 1348 O O . LEU A 1 168 ? -14.610 -7.453 9.151 1.00 90.62 168 LEU A O 1
ATOM 1352 N N . PRO A 1 169 ? -15.440 -5.545 8.282 1.00 89.31 169 PRO A N 1
ATOM 1353 C CA . PRO A 1 169 ? -16.168 -6.197 7.196 1.00 89.31 169 PRO A CA 1
ATOM 1354 C C . PRO A 1 169 ? -15.190 -6.700 6.123 1.00 89.31 169 PRO A C 1
ATOM 1356 O O . PRO A 1 169 ? -14.935 -6.041 5.114 1.00 89.31 169 PRO A O 1
ATOM 1359 N N . LYS A 1 170 ? -14.579 -7.863 6.374 1.00 85.94 170 LYS A N 1
ATOM 1360 C CA . LYS A 1 170 ? -13.569 -8.480 5.496 1.00 85.94 170 LYS A CA 1
ATOM 1361 C C . LYS A 1 170 ? -14.128 -8.871 4.127 1.00 85.94 170 LYS A C 1
ATOM 1363 O O . LYS A 1 170 ? -13.367 -8.970 3.175 1.00 85.94 170 LYS A O 1
ATOM 1368 N N . ASP A 1 171 ? -15.437 -9.073 4.026 1.00 86.88 171 ASP A N 1
ATOM 1369 C CA . ASP A 1 171 ? -16.176 -9.303 2.783 1.00 86.88 171 ASP A CA 1
ATOM 1370 C C . ASP A 1 171 ? -16.083 -8.120 1.808 1.00 86.88 171 ASP A C 1
ATOM 1372 O O . ASP A 1 171 ? -16.115 -8.316 0.596 1.00 86.88 171 ASP A O 1
ATOM 1376 N N . ARG A 1 172 ? -15.903 -6.900 2.331 1.00 88.06 172 ARG A N 1
ATOM 1377 C CA . ARG A 1 172 ? -15.720 -5.683 1.530 1.00 88.06 172 ARG A CA 1
ATOM 1378 C C . ARG A 1 172 ? -14.279 -5.462 1.082 1.00 88.06 172 ARG A C 1
ATOM 1380 O O . ARG A 1 172 ? -14.039 -4.573 0.269 1.00 88.06 172 ARG A O 1
ATOM 1387 N N . LEU A 1 173 ? -13.325 -6.230 1.613 1.00 89.00 173 LEU A N 1
ATOM 1388 C CA . LEU A 1 173 ? -11.935 -6.144 1.184 1.00 89.00 173 LEU A CA 1
ATOM 1389 C C . LEU A 1 173 ? -11.778 -6.856 -0.157 1.00 89.00 173 LEU A C 1
ATOM 1391 O O . LEU A 1 173 ? -11.970 -8.070 -0.272 1.00 89.00 173 LEU A O 1
ATOM 1395 N N . LYS A 1 174 ? -11.384 -6.096 -1.177 1.00 86.50 174 LYS A N 1
ATOM 1396 C CA . LYS A 1 174 ? -11.078 -6.626 -2.500 1.00 86.50 174 LYS A CA 1
ATOM 1397 C C . LYS A 1 174 ? -9.906 -7.596 -2.387 1.00 86.50 174 LYS A C 1
ATOM 1399 O O . LYS A 1 174 ? -8.850 -7.252 -1.855 1.00 86.50 174 LYS A O 1
ATOM 1404 N N . LYS A 1 175 ? -10.084 -8.815 -2.892 1.00 79.75 175 LYS A N 1
ATOM 1405 C CA . LYS A 1 175 ? -8.991 -9.783 -2.995 1.00 79.75 175 LYS A CA 1
ATOM 1406 C C . LYS A 1 175 ? -8.181 -9.471 -4.244 1.00 79.75 175 LYS A C 1
ATOM 1408 O O . LYS A 1 175 ? -8.727 -9.453 -5.345 1.00 79.75 175 LYS A O 1
ATOM 1413 N N . PHE A 1 176 ? -6.891 -9.234 -4.060 1.00 76.06 176 PHE A N 1
ATOM 1414 C CA . PHE A 1 176 ? -5.946 -9.139 -5.165 1.00 76.06 176 PHE A CA 1
ATOM 1415 C C . PHE A 1 176 ? -5.408 -10.536 -5.482 1.00 76.06 176 PHE A C 1
ATOM 1417 O O . PHE A 1 176 ? -5.349 -11.376 -4.577 1.00 76.06 176 PHE A O 1
ATOM 1424 N N . PRO A 1 177 ? -5.049 -10.819 -6.746 1.00 67.62 177 PRO A N 1
ATOM 1425 C CA . PRO A 1 177 ? -4.380 -12.063 -7.088 1.00 67.62 177 PRO A CA 1
ATOM 1426 C C . PRO A 1 177 ? -3.161 -12.246 -6.187 1.00 67.62 177 PRO A C 1
ATOM 1428 O O . PRO A 1 177 ? -2.357 -11.327 -6.031 1.00 67.62 177 PRO A O 1
ATOM 1431 N N . GLU A 1 178 ? -3.017 -13.423 -5.580 1.00 58.72 178 GLU A N 1
ATOM 1432 C CA . GLU A 1 178 ? -1.776 -13.741 -4.882 1.00 58.72 178 GLU A CA 1
ATOM 1433 C C . GLU A 1 178 ? -0.618 -13.622 -5.874 1.00 58.72 178 GLU A C 1
ATOM 1435 O O . GLU A 1 178 ? -0.667 -14.221 -6.953 1.00 58.72 178 GLU A O 1
ATOM 1440 N N . LEU A 1 179 ? 0.428 -12.874 -5.507 1.00 58.28 179 LEU A N 1
ATOM 1441 C CA . LEU A 1 179 ? 1.652 -12.809 -6.299 1.00 58.28 179 LEU A CA 1
ATOM 1442 C C . LEU A 1 179 ? 2.339 -14.182 -6.280 1.00 58.28 179 LEU A C 1
ATOM 1444 O O . LEU A 1 179 ? 3.186 -14.485 -5.437 1.00 58.28 179 LEU A O 1
ATOM 1448 N N . LYS A 1 180 ? 1.948 -15.036 -7.225 1.00 53.44 180 LYS A N 1
ATOM 1449 C CA . LYS A 1 180 ? 2.534 -16.355 -7.445 1.00 53.44 180 LYS A CA 1
ATOM 1450 C C . LYS A 1 180 ? 3.714 -16.207 -8.385 1.00 53.44 180 LYS A C 1
ATOM 1452 O O . LYS A 1 180 ? 3.569 -16.126 -9.600 1.00 53.44 180 LYS A O 1
ATOM 1457 N N . PHE A 1 181 ? 4.903 -16.191 -7.804 1.00 56.91 181 PHE A N 1
ATOM 1458 C CA . PHE A 1 181 ? 6.136 -16.181 -8.569 1.00 56.91 181 PHE A CA 1
ATOM 1459 C C . PHE A 1 181 ? 6.557 -17.606 -8.898 1.00 56.91 181 PHE A C 1
ATOM 1461 O O . PHE A 1 181 ? 7.177 -18.294 -8.083 1.00 56.91 181 PHE A O 1
ATOM 1468 N N . LYS A 1 182 ? 6.211 -18.051 -10.106 1.00 48.91 182 LYS A N 1
ATOM 1469 C CA . LYS A 1 182 ? 6.799 -19.256 -10.684 1.00 48.91 182 LYS A CA 1
ATOM 1470 C C . LYS A 1 182 ? 8.209 -18.908 -11.157 1.00 48.91 182 LYS A C 1
ATOM 1472 O O . LYS A 1 182 ? 8.404 -17.886 -11.809 1.00 48.91 182 LYS A O 1
ATOM 1477 N N . TYR A 1 183 ? 9.186 -19.738 -10.805 1.00 54.78 183 TYR A N 1
ATOM 1478 C CA . TYR A 1 183 ? 10.483 -19.684 -11.466 1.00 54.78 183 TYR A CA 1
ATOM 1479 C C . TYR A 1 183 ? 10.254 -20.011 -12.943 1.00 54.78 183 TYR A C 1
ATOM 1481 O O . TYR A 1 183 ? 9.706 -21.066 -13.266 1.00 54.78 183 TYR A O 1
ATOM 1489 N N . VAL A 1 184 ? 10.570 -19.058 -13.811 1.00 60.12 184 VAL A N 1
ATOM 1490 C CA . VAL A 1 184 ? 10.592 -19.275 -15.252 1.00 60.12 184 VAL A CA 1
ATOM 1491 C C . VAL A 1 184 ? 12.053 -19.520 -15.583 1.00 60.12 184 VAL A C 1
ATOM 1493 O O . VAL A 1 184 ? 12.876 -18.627 -15.385 1.00 60.12 184 VAL A O 1
ATOM 1496 N N . GLU A 1 185 ? 12.371 -20.743 -15.996 1.00 62.47 185 GLU A N 1
ATOM 1497 C CA . GLU A 1 185 ? 13.656 -21.021 -16.631 1.00 62.47 185 GLU A CA 1
ATOM 1498 C C . GLU A 1 185 ? 13.729 -20.156 -17.890 1.00 62.47 185 GLU A C 1
ATOM 1500 O O . GLU A 1 185 ? 12.797 -20.150 -18.694 1.00 62.47 185 GLU A O 1
ATOM 1505 N N . GLU A 1 186 ? 14.785 -19.350 -18.011 1.00 66.12 186 GLU A N 1
ATOM 1506 C CA . GLU A 1 186 ? 15.059 -18.655 -19.269 1.00 66.12 186 GLU A CA 1
ATOM 1507 C C . GLU A 1 186 ? 15.259 -19.722 -20.351 1.00 66.12 186 GLU A C 1
ATOM 1509 O O . GLU A 1 186 ? 15.868 -20.751 -20.076 1.00 66.12 186 GLU A O 1
ATOM 1514 N N . GLU A 1 187 ? 14.744 -19.501 -21.562 1.00 71.06 187 GLU A N 1
ATOM 1515 C CA . GLU A 1 187 ? 14.847 -20.495 -22.646 1.00 71.06 187 GLU A CA 1
ATOM 1516 C C . GLU A 1 187 ? 16.301 -20.730 -23.081 1.00 71.06 187 GLU A C 1
ATOM 1518 O O . GLU A 1 187 ? 16.633 -21.813 -23.552 1.00 71.06 187 GLU A O 1
ATOM 1523 N N . GLN A 1 188 ? 17.161 -19.722 -22.899 1.00 72.19 188 GLN A N 1
ATOM 1524 C CA . GLN A 1 188 ? 18.582 -19.746 -23.255 1.00 72.19 188 GLN A CA 1
ATOM 1525 C C . GLN A 1 188 ? 19.425 -19.183 -22.099 1.00 72.19 188 GLN A C 1
ATOM 1527 O O . GLN A 1 188 ? 19.919 -18.050 -22.163 1.00 72.19 188 GLN A O 1
ATOM 1532 N N . PRO A 1 189 ? 19.547 -19.917 -20.978 1.00 72.25 189 PRO A N 1
ATOM 1533 C CA . PRO A 1 189 ? 20.301 -19.463 -19.811 1.00 72.25 189 PRO A CA 1
ATOM 1534 C C . PRO A 1 189 ? 21.789 -19.236 -20.140 1.00 72.25 189 PRO A C 1
ATOM 1536 O O . PRO A 1 189 ? 22.438 -18.366 -19.548 1.00 72.25 189 PRO A O 1
ATOM 1539 N N . GLU A 1 190 ? 22.326 -19.972 -21.111 1.00 74.50 190 GLU A N 1
ATOM 1540 C CA . GLU A 1 190 ? 23.704 -19.901 -21.586 1.00 74.50 190 GLU A CA 1
ATOM 1541 C C . GLU A 1 190 ? 24.119 -18.506 -22.062 1.00 74.50 190 GLU A C 1
ATOM 1543 O O . GLU A 1 190 ? 25.235 -18.087 -21.760 1.00 74.50 190 GLU A O 1
ATOM 1548 N N . GLU A 1 191 ? 23.224 -17.739 -22.692 1.00 74.94 191 GLU A N 1
ATOM 1549 C CA . GLU A 1 191 ? 23.536 -16.382 -23.166 1.00 74.94 191 GLU A CA 1
ATOM 1550 C C . GLU A 1 191 ? 23.933 -15.434 -22.029 1.00 74.94 191 GLU A C 1
ATOM 1552 O O . GLU A 1 191 ? 24.614 -14.434 -22.250 1.00 74.94 191 GLU A O 1
ATOM 1557 N N . PHE A 1 192 ? 23.501 -15.722 -20.800 1.00 72.38 192 PHE A N 1
ATOM 1558 C CA . PHE A 1 192 ? 23.876 -14.943 -19.628 1.00 72.38 192 PHE A CA 1
ATOM 1559 C C . PHE A 1 192 ? 24.965 -15.617 -18.796 1.00 72.38 192 PHE A C 1
ATOM 1561 O O . PHE A 1 192 ? 25.930 -14.961 -18.393 1.00 72.38 192 PHE A O 1
ATOM 1568 N N . PHE A 1 193 ? 24.810 -16.911 -18.507 1.00 76.25 193 PHE A N 1
ATOM 1569 C CA . PHE A 1 193 ? 25.723 -17.601 -17.603 1.00 76.25 193 PHE A CA 1
ATOM 1570 C C . PHE A 1 193 ? 27.094 -17.832 -18.232 1.00 76.25 193 PHE A C 1
ATOM 1572 O O . PHE A 1 193 ? 28.085 -17.695 -17.518 1.00 76.25 193 PHE A O 1
ATOM 1579 N N . ILE A 1 194 ? 27.183 -18.111 -19.539 1.00 77.19 194 ILE A N 1
ATOM 1580 C CA . ILE A 1 194 ? 28.476 -18.337 -20.199 1.00 77.19 194 ILE A CA 1
ATOM 1581 C C . ILE A 1 194 ? 29.338 -17.064 -20.146 1.00 77.19 194 ILE A C 1
ATOM 1583 O O . ILE A 1 194 ? 30.437 -17.146 -19.590 1.00 77.19 194 ILE A O 1
ATOM 1587 N N . PRO A 1 195 ? 28.873 -15.875 -20.588 1.00 73.69 195 PRO A N 1
ATOM 1588 C CA . PRO A 1 195 ? 29.680 -14.657 -20.487 1.00 73.69 195 PRO A CA 1
ATOM 1589 C C . PRO A 1 195 ? 30.043 -14.294 -19.044 1.00 73.69 195 PRO A C 1
ATOM 1591 O O . PRO A 1 195 ? 31.162 -13.862 -18.770 1.00 73.69 195 PRO A O 1
ATOM 1594 N N . TYR A 1 196 ? 29.123 -14.495 -18.096 1.00 75.81 196 TYR A N 1
ATOM 1595 C CA . TYR A 1 196 ? 29.369 -14.163 -16.695 1.00 75.81 196 TYR A CA 1
ATOM 1596 C C . TYR A 1 196 ? 30.414 -15.079 -16.048 1.00 75.81 196 TYR A C 1
ATOM 1598 O O . TYR A 1 196 ? 31.362 -14.586 -15.435 1.00 75.81 196 TYR A O 1
ATOM 1606 N N . VAL A 1 197 ? 30.290 -16.398 -16.210 1.00 80.75 197 VAL A N 1
ATOM 1607 C CA . VAL A 1 197 ? 31.255 -17.365 -15.664 1.00 80.75 197 VAL A CA 1
ATOM 1608 C C . VAL A 1 197 ? 32.636 -17.127 -16.261 1.00 80.75 197 VAL A C 1
ATOM 1610 O O . VAL A 1 197 ? 33.616 -17.073 -15.521 1.00 80.75 197 VAL A O 1
ATOM 1613 N N . TRP A 1 198 ? 32.725 -16.887 -17.568 1.00 79.31 198 TRP A N 1
ATOM 1614 C CA . TRP A 1 198 ? 34.001 -16.561 -18.194 1.00 79.31 198 TRP A CA 1
ATOM 1615 C C . TRP A 1 198 ? 34.582 -15.229 -17.734 1.00 79.31 198 TRP A C 1
ATOM 1617 O O . TRP A 1 198 ? 35.793 -15.140 -17.557 1.00 79.31 198 TRP A O 1
ATOM 1627 N N . SER A 1 199 ? 33.751 -14.221 -17.455 1.00 75.00 199 SER A N 1
ATOM 1628 C CA . SER A 1 199 ? 34.232 -12.978 -16.846 1.00 75.00 199 SER A CA 1
ATOM 1629 C C . SER A 1 199 ? 34.847 -13.235 -15.464 1.00 75.00 199 SER A C 1
ATOM 1631 O O . SER A 1 199 ? 35.879 -12.659 -15.129 1.00 75.00 199 SER A O 1
ATOM 1633 N N . LEU A 1 200 ? 34.274 -14.143 -14.667 1.00 80.56 200 LEU A N 1
ATOM 1634 C CA . LEU A 1 200 ? 34.832 -14.520 -13.369 1.00 80.56 200 LEU A CA 1
ATOM 1635 C C . LEU A 1 200 ? 36.147 -15.279 -13.524 1.00 80.56 200 LEU A C 1
ATOM 1637 O O . LEU A 1 200 ? 37.102 -14.962 -12.819 1.00 80.56 200 LEU A O 1
ATOM 1641 N N . VAL A 1 201 ? 36.211 -16.238 -14.450 1.00 80.81 201 VAL A N 1
ATOM 1642 C CA . VAL A 1 201 ? 37.433 -17.003 -14.743 1.00 80.81 201 VAL A CA 1
ATOM 1643 C C . VAL A 1 201 ? 38.538 -16.070 -15.228 1.00 80.81 201 VAL A C 1
ATOM 1645 O O . VAL A 1 201 ? 39.624 -16.089 -14.663 1.00 80.81 201 VAL A O 1
ATOM 1648 N N . TYR A 1 202 ? 38.256 -15.194 -16.192 1.00 76.00 202 TYR A N 1
ATOM 1649 C CA . TYR A 1 202 ? 39.228 -14.236 -16.717 1.00 76.00 202 TYR A CA 1
ATOM 1650 C C . TYR A 1 202 ? 39.779 -13.306 -15.625 1.00 76.00 202 TYR A C 1
ATOM 1652 O O . TYR A 1 202 ? 40.984 -13.091 -15.548 1.00 76.00 202 TYR A O 1
ATOM 1660 N N . ASN A 1 203 ? 38.912 -12.790 -14.747 1.00 76.19 203 ASN A N 1
ATOM 1661 C CA . ASN A 1 203 ? 39.317 -11.839 -13.706 1.00 76.19 203 ASN A CA 1
ATOM 1662 C C . ASN A 1 203 ? 39.926 -12.495 -12.455 1.00 76.19 203 ASN A C 1
ATOM 1664 O O . ASN A 1 203 ? 40.670 -11.837 -11.731 1.00 76.19 203 ASN A O 1
ATOM 1668 N N . SER A 1 204 ? 39.595 -13.757 -12.164 1.00 78.38 204 SER A N 1
ATOM 1669 C CA . SER A 1 204 ? 39.948 -14.407 -10.888 1.00 78.38 204 SER A CA 1
ATOM 1670 C C . SER A 1 204 ? 40.968 -15.535 -11.032 1.00 78.38 204 SER A C 1
ATOM 1672 O O . SER A 1 204 ? 41.520 -15.980 -10.025 1.00 78.38 204 SER A O 1
ATOM 1674 N N . ALA A 1 205 ? 41.228 -16.027 -12.247 1.00 73.62 205 ALA A N 1
ATOM 1675 C CA . ALA A 1 205 ? 42.198 -17.090 -12.480 1.00 73.62 205 ALA A CA 1
ATOM 1676 C C . ALA A 1 205 ? 43.632 -16.548 -12.415 1.00 73.62 205 ALA A C 1
ATOM 1678 O O . ALA A 1 205 ? 44.276 -16.269 -13.426 1.00 73.62 205 ALA A O 1
ATOM 1679 N N . VAL A 1 206 ? 44.148 -16.415 -11.196 1.00 64.50 206 VAL A N 1
ATOM 1680 C CA . VAL A 1 206 ? 45.551 -16.076 -10.952 1.00 64.50 206 VAL A CA 1
ATOM 1681 C C . VAL A 1 206 ? 46.443 -17.196 -11.497 1.00 64.50 206 VAL A C 1
ATOM 1683 O O . VAL A 1 206 ? 46.299 -18.354 -11.113 1.00 64.50 206 VAL A O 1
ATOM 1686 N N . GLY A 1 207 ? 47.380 -16.849 -12.383 1.00 68.81 207 GLY A N 1
ATOM 1687 C CA . GLY A 1 207 ? 48.363 -17.786 -12.944 1.00 68.81 207 GLY A CA 1
ATOM 1688 C C . GLY A 1 207 ? 47.985 -18.419 -14.288 1.00 68.81 207 GLY A C 1
ATOM 1689 O O . GLY A 1 207 ? 48.784 -19.180 -14.827 1.00 68.81 207 GLY A O 1
ATOM 1690 N N . LEU A 1 208 ? 46.823 -18.085 -14.858 1.00 71.06 208 LEU A N 1
ATOM 1691 C CA . LEU A 1 208 ? 46.457 -18.450 -16.229 1.00 71.06 208 LEU A CA 1
ATOM 1692 C C . LEU A 1 208 ? 46.442 -17.191 -17.103 1.00 71.06 208 LEU A C 1
ATOM 1694 O O . LEU A 1 208 ? 45.747 -16.225 -16.797 1.00 71.06 208 LEU A O 1
ATOM 1698 N N . TYR A 1 209 ? 47.234 -17.189 -18.178 1.00 71.62 209 TYR A N 1
ATOM 1699 C CA . TYR A 1 209 ? 47.208 -16.120 -19.176 1.00 71.62 209 TYR A CA 1
ATOM 1700 C C . TYR A 1 209 ? 46.140 -16.429 -20.224 1.00 71.62 209 TYR A C 1
ATOM 1702 O O . TYR A 1 209 ? 46.187 -17.466 -20.884 1.00 71.62 209 TYR A O 1
ATOM 1710 N N 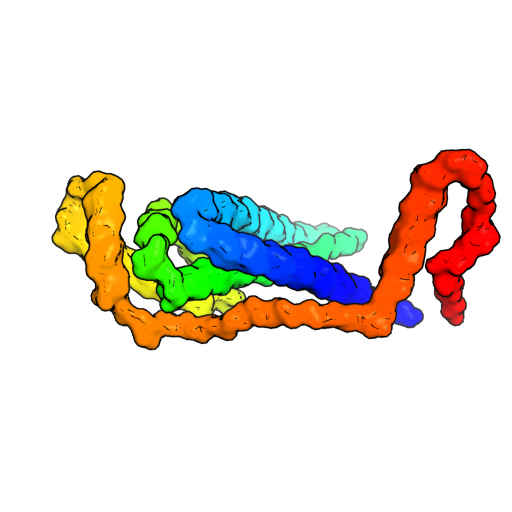. TRP A 1 210 ? 45.194 -15.510 -20.379 1.00 71.94 210 TRP A N 1
ATOM 1711 C CA . TRP A 1 210 ? 44.094 -15.600 -21.329 1.00 71.94 210 TRP A CA 1
ATOM 1712 C C . TRP A 1 210 ? 44.278 -14.524 -22.399 1.00 71.94 210 TRP A C 1
ATOM 1714 O O . TRP A 1 210 ? 44.394 -13.351 -22.049 1.00 71.94 210 TRP A O 1
ATOM 1724 N N . ASN A 1 211 ? 44.293 -14.891 -23.686 1.00 70.75 211 ASN A N 1
ATOM 1725 C CA . ASN A 1 211 ? 44.281 -13.908 -24.773 1.00 70.75 211 ASN A CA 1
ATOM 1726 C C . ASN A 1 211 ? 42.835 -13.453 -25.042 1.00 70.75 211 ASN A C 1
ATOM 1728 O O . ASN A 1 211 ? 42.041 -14.261 -25.525 1.00 70.75 211 ASN A O 1
ATOM 1732 N N . PRO A 1 212 ? 42.470 -12.182 -24.792 1.00 67.69 212 PRO A N 1
ATOM 1733 C CA . PRO A 1 212 ? 41.103 -11.705 -24.996 1.00 67.69 212 PRO A CA 1
ATOM 1734 C C . PRO A 1 212 ? 40.641 -11.753 -26.456 1.00 67.69 212 PRO A C 1
ATOM 1736 O O . PRO A 1 212 ? 39.442 -11.819 -26.701 1.00 67.69 212 PRO A O 1
ATOM 1739 N N . GLN A 1 213 ? 41.569 -11.716 -27.419 1.00 68.50 213 GLN A N 1
ATOM 1740 C CA . GLN A 1 213 ? 41.236 -11.717 -28.849 1.00 68.50 213 GLN A CA 1
ATOM 1741 C C . GLN A 1 213 ? 40.804 -13.095 -29.367 1.00 68.50 213 GLN A C 1
ATOM 1743 O O . GLN A 1 213 ? 40.062 -13.170 -30.342 1.00 68.50 213 GLN A O 1
ATOM 1748 N N . ASP A 1 214 ? 41.210 -14.168 -28.683 1.00 70.88 214 ASP A N 1
ATOM 1749 C CA . ASP A 1 214 ? 40.875 -15.550 -29.051 1.00 70.88 214 ASP A CA 1
ATOM 1750 C C . ASP A 1 214 ? 39.665 -16.086 -28.266 1.00 70.88 214 ASP A C 1
ATOM 1752 O O . ASP A 1 214 ? 39.191 -17.200 -28.494 1.00 70.88 214 ASP A O 1
ATOM 1756 N N . ILE A 1 215 ? 39.145 -15.292 -27.328 1.00 69.25 215 ILE A N 1
ATOM 1757 C CA . ILE A 1 215 ? 37.989 -15.639 -26.509 1.00 69.25 215 ILE A CA 1
ATOM 1758 C C . ILE A 1 215 ? 36.721 -15.146 -27.218 1.00 69.25 215 ILE A C 1
ATOM 1760 O O . ILE A 1 215 ? 36.256 -14.022 -27.033 1.00 69.25 215 ILE A O 1
ATOM 1764 N N . GLN A 1 216 ? 36.138 -16.016 -28.042 1.00 64.81 216 GLN A N 1
ATOM 1765 C CA . GLN A 1 216 ? 34.863 -15.778 -28.726 1.00 64.81 216 GLN A CA 1
ATOM 1766 C C . GLN A 1 216 ? 33.677 -16.012 -27.775 1.00 64.81 216 GLN A C 1
ATOM 1768 O O . GLN A 1 216 ? 32.959 -17.001 -27.876 1.00 64.81 216 GLN A O 1
ATOM 1773 N N . LEU A 1 217 ? 33.489 -15.116 -26.801 1.00 62.38 217 LEU A N 1
ATOM 1774 C CA . LEU A 1 217 ? 32.340 -15.160 -25.876 1.00 62.38 217 LEU A CA 1
ATOM 1775 C C . LEU A 1 217 ? 31.105 -14.424 -26.387 1.00 62.38 217 LEU A C 1
ATOM 1777 O O . LEU A 1 217 ? 30.043 -14.496 -25.769 1.00 62.38 217 LEU A O 1
ATOM 1781 N N . PHE A 1 218 ? 31.247 -13.721 -27.503 1.00 53.03 218 PHE A N 1
ATOM 1782 C CA . PHE A 1 218 ? 30.192 -12.943 -28.123 1.00 53.03 218 PHE A CA 1
ATOM 1783 C C . PHE A 1 218 ? 29.908 -13.549 -29.492 1.00 53.03 218 PHE A C 1
ATOM 1785 O O . PHE A 1 218 ? 30.841 -13.831 -30.246 1.00 53.03 218 PHE A O 1
ATOM 1792 N N . ALA A 1 219 ? 28.632 -13.718 -29.838 1.00 50.94 219 ALA A N 1
ATOM 1793 C CA . ALA A 1 219 ? 28.288 -13.708 -31.249 1.00 50.94 219 ALA A CA 1
ATOM 1794 C C . ALA A 1 219 ? 28.778 -12.358 -31.786 1.00 50.94 219 ALA A C 1
ATOM 1796 O O . ALA A 1 219 ? 28.417 -11.318 -31.234 1.00 50.94 219 ALA A O 1
ATOM 1797 N N . MET A 1 220 ? 29.657 -12.366 -32.790 1.00 42.94 220 MET A N 1
ATOM 1798 C CA . MET A 1 220 ? 29.867 -11.153 -33.568 1.00 42.94 220 MET A CA 1
ATOM 1799 C C . MET A 1 220 ? 28.507 -10.829 -34.169 1.00 42.94 220 MET A C 1
ATOM 1801 O O . MET A 1 220 ? 27.991 -11.638 -34.946 1.00 42.94 220 MET A O 1
ATOM 1805 N N . ASP A 1 221 ? 27.906 -9.714 -33.748 1.00 42.41 221 ASP A N 1
ATOM 1806 C CA . ASP A 1 221 ? 26.777 -9.128 -34.458 1.00 42.41 221 ASP A CA 1
ATOM 1807 C C . ASP A 1 221 ? 27.204 -9.063 -35.925 1.00 42.41 221 ASP A C 1
ATOM 1809 O O . ASP A 1 221 ? 28.125 -8.338 -36.295 1.00 42.41 221 ASP A O 1
ATOM 1813 N N . SER A 1 222 ? 26.643 -9.967 -36.722 1.00 36.94 222 SER A N 1
ATOM 1814 C CA . SER A 1 222 ? 26.860 -9.986 -38.156 1.00 36.94 222 SER A CA 1
ATOM 1815 C C . SER A 1 222 ? 25.941 -8.903 -38.703 1.00 36.94 222 SER A C 1
ATOM 1817 O O . SER A 1 222 ? 24.733 -8.983 -38.473 1.00 36.94 222 SER A O 1
ATOM 1819 N N . ASP A 1 223 ? 26.560 -7.890 -39.309 1.00 32.44 223 ASP A N 1
ATOM 1820 C CA . ASP A 1 223 ? 25.955 -6.688 -39.905 1.00 32.44 223 ASP A CA 1
ATOM 1821 C C . ASP A 1 223 ? 24.607 -6.913 -40.622 1.00 32.44 223 ASP A C 1
ATOM 1823 O O . ASP A 1 223 ? 24.470 -7.909 -41.375 1.00 32.44 223 ASP A O 1
#

Foldseek 3Di:
DDCVVVVVVVVVVVVVVVVLVVLVVLLVPVLDQPRVVVLVVVLLVLLVVLVVLVVVLVVVVVVVVPDPDDPDPPSVVVNVSSLVVNQSSLLSLLCCLLPPQLSHLVSLVVCLVPVVSCPVCCPPPSCVLSCPQSVLSNVQLVVQVVVVDDDADPVNSSVSSNVCSVVRPSVPRDDDPDPDDDDDDDPCCCLPPVVVVVVCCCVPVPPDDDDPVPPPNDDPPDD

pLDDT: mean 74.53, std 17.17, range [29.64, 95.31]

Sequence (223 aa):
MDLSPRLEHRGTRRLKAKFASLNRQLSSCLQHKLSFEFVLSLFSLLSKKHNKVLEQATQSLRGSLSSSDVPLPDYAQDLSVIEEVIRMMLEIINSCLTNSLHHNPNLVYALLYKRDLFEQFRTHPSFQDIMQNIDLVISFFSSRLLQSGAELSVERVLEIIKQGVVALPKDRLKKFPELKFKYVEEEQPEEFFIPYVWSLVYNSAVGLYWNPQDIQLFAMDSD